Protein AF-A0A956L6S9-F1 (afdb_monomer_lite)

Sequence (186 aa):
GLWVLAALPVATPPPSAPPAAIVLDDPTLAPMALRPDEAVLFAQRHAQAAGKWSFDGPAGRGQLVMVQGSAWRSQHRPDICHSANGRTVEREDPVLLAPGIPIRQLQLSQGESEAVAYYWFQSAERTTNEYGTRIWAALDGDPEPWVMVSVIVDEPRTLDDPPLRALLLRAHAHAHRLLTLAPSPP

Radius of gyration: 18.31 Å; chains: 1; bounding box: 74×35×50 Å

Secondary structure (DSSP, 8-state):
----------PPPPPPPPPEEP----TT-EEEPPPHHHHHHHHHTT-SEEEEEEEEETTEEEEEEEEEESSGGG---HHHHHHHTT-EEEEEEEEEEETTEEEEEEEEEETTEEEEEEEEEE-SS-EES-HHHHHHHHHTT----EEEEEEEESS---TT-HHHHHHHHHHHHHHHHHHHHSPPP-

Structure (mmCIF, N/CA/C/O backbone):
data_AF-A0A956L6S9-F1
#
_entry.id   AF-A0A956L6S9-F1
#
loop_
_atom_site.group_PDB
_atom_site.id
_atom_site.type_symbol
_atom_site.label_atom_id
_atom_site.label_alt_id
_atom_site.label_comp_id
_atom_site.label_asym_id
_atom_site.label_entity_id
_atom_site.label_seq_id
_atom_site.pdbx_PDB_ins_code
_atom_site.Cartn_x
_atom_site.Cartn_y
_atom_site.Cartn_z
_atom_site.occupancy
_atom_site.B_iso_or_equiv
_atom_site.auth_seq_id
_atom_site.auth_comp_id
_atom_site.auth_asym_id
_atom_site.auth_atom_id
_atom_site.pdbx_PDB_model_num
ATOM 1 N N . GLY A 1 1 ? 57.949 6.786 -7.742 1.00 43.72 1 GLY A N 1
ATOM 2 C CA . GLY A 1 1 ? 56.995 7.592 -8.524 1.00 43.72 1 GLY A CA 1
ATOM 3 C C . GLY A 1 1 ? 55.670 7.585 -7.801 1.00 43.72 1 GLY A C 1
ATOM 4 O O . GLY A 1 1 ? 55.164 6.504 -7.539 1.00 43.72 1 GLY A O 1
ATOM 5 N N . LEU A 1 2 ? 55.181 8.757 -7.395 1.00 44.50 2 LEU A N 1
ATOM 6 C CA . LEU A 1 2 ? 53.906 8.927 -6.697 1.00 44.50 2 LEU A CA 1
ATOM 7 C C . LEU A 1 2 ? 52.780 8.942 -7.745 1.00 44.50 2 LEU A C 1
ATOM 9 O O . LEU A 1 2 ? 52.775 9.816 -8.609 1.00 44.50 2 LEU A O 1
ATOM 13 N N . TRP A 1 3 ? 51.852 7.988 -7.689 1.00 41.38 3 TRP A N 1
ATOM 14 C CA . TRP A 1 3 ? 50.635 8.023 -8.502 1.00 41.38 3 TRP A CA 1
ATOM 15 C C . TRP A 1 3 ? 49.580 8.850 -7.769 1.00 41.38 3 TRP A C 1
ATOM 17 O O . TRP A 1 3 ? 49.057 8.427 -6.741 1.00 41.38 3 TRP A O 1
ATOM 27 N N . VAL A 1 4 ? 49.280 10.041 -8.285 1.00 46.38 4 VAL A N 1
ATOM 28 C CA . VAL A 1 4 ? 48.118 10.825 -7.856 1.00 46.38 4 VAL A CA 1
ATOM 29 C C . VAL A 1 4 ? 46.905 10.264 -8.592 1.00 46.38 4 VAL A C 1
ATOM 31 O O . VAL A 1 4 ? 46.760 10.454 -9.798 1.00 46.38 4 VAL A O 1
ATOM 34 N N . LEU A 1 5 ? 46.044 9.542 -7.873 1.00 53.59 5 LEU A N 1
ATOM 35 C CA . LEU A 1 5 ? 44.707 9.198 -8.349 1.00 53.59 5 LEU A CA 1
ATOM 36 C C . LEU A 1 5 ? 43.883 10.489 -8.388 1.00 53.59 5 LEU A C 1
ATOM 38 O O . LEU A 1 5 ? 43.444 10.990 -7.354 1.00 53.59 5 LEU A O 1
ATOM 42 N N . ALA A 1 6 ? 43.707 11.050 -9.582 1.00 55.84 6 ALA A N 1
ATOM 43 C CA . ALA A 1 6 ? 42.750 12.121 -9.801 1.00 55.84 6 ALA A CA 1
ATOM 44 C C . ALA A 1 6 ? 41.338 11.553 -9.594 1.00 55.84 6 ALA A C 1
ATOM 46 O O . ALA A 1 6 ? 40.885 10.701 -10.360 1.00 55.84 6 ALA A O 1
ATOM 47 N N . ALA A 1 7 ? 40.652 12.000 -8.543 1.00 53.75 7 ALA A N 1
ATOM 48 C CA . ALA A 1 7 ? 39.234 11.728 -8.373 1.00 53.75 7 ALA A CA 1
ATOM 49 C C . ALA A 1 7 ? 38.478 12.443 -9.500 1.00 53.75 7 ALA A C 1
ATOM 51 O O . ALA A 1 7 ? 38.450 13.674 -9.554 1.00 53.75 7 ALA A O 1
ATOM 52 N N . LEU A 1 8 ? 37.906 11.676 -10.428 1.00 55.12 8 LEU A N 1
ATOM 53 C CA . LEU A 1 8 ? 36.995 12.230 -11.422 1.00 55.12 8 LEU A CA 1
ATOM 54 C C . LEU A 1 8 ? 35.764 12.784 -10.687 1.00 55.12 8 LEU A C 1
ATOM 56 O O . LEU A 1 8 ? 35.241 12.101 -9.801 1.00 55.12 8 LEU A O 1
ATOM 60 N N . PRO A 1 9 ? 35.289 13.996 -11.022 1.00 48.19 9 PRO A N 1
ATOM 61 C CA . PRO A 1 9 ? 34.051 14.507 -10.460 1.00 48.19 9 PRO A CA 1
ATOM 62 C C . PRO A 1 9 ? 32.921 13.550 -10.843 1.00 48.19 9 PRO A C 1
ATOM 64 O O . PRO A 1 9 ? 32.616 13.369 -12.022 1.00 48.19 9 PRO A O 1
ATOM 67 N N . VAL A 1 10 ? 32.315 12.910 -9.842 1.00 53.69 10 VAL A N 1
ATOM 68 C CA . VAL A 1 10 ? 31.074 12.161 -10.031 1.00 53.69 10 VAL A CA 1
ATOM 69 C C . VAL A 1 10 ? 30.025 13.196 -10.405 1.00 53.69 10 VAL A C 1
ATOM 71 O O . VAL A 1 10 ? 29.625 14.003 -9.566 1.00 53.69 10 VAL A O 1
ATOM 74 N N . ALA A 1 11 ? 29.634 13.222 -11.679 1.00 49.47 11 ALA A N 1
ATOM 75 C CA . ALA A 1 11 ? 28.527 14.047 -12.127 1.00 49.47 11 ALA A CA 1
ATOM 76 C C . ALA A 1 11 ? 27.310 13.694 -11.267 1.00 49.47 11 ALA A C 1
ATOM 78 O O . ALA A 1 11 ? 26.878 12.539 -11.234 1.00 49.47 11 ALA A O 1
ATOM 79 N N . THR A 1 12 ? 26.786 14.672 -10.531 1.00 47.41 12 THR A N 1
ATOM 80 C CA . THR A 1 12 ? 25.499 14.519 -9.866 1.00 47.41 12 THR A CA 1
ATOM 81 C C . THR A 1 12 ? 24.470 14.237 -10.957 1.00 47.41 12 THR A C 1
ATOM 83 O O . THR A 1 12 ? 24.347 15.045 -11.883 1.00 47.41 12 THR A O 1
ATOM 86 N N . PRO A 1 13 ? 23.762 13.092 -10.913 1.00 52.69 13 PRO A N 1
ATOM 87 C CA . PRO A 1 13 ? 22.705 12.845 -11.876 1.00 52.69 13 PRO A CA 1
ATOM 88 C C . PRO A 1 13 ? 21.699 14.001 -11.792 1.00 52.69 13 PRO A C 1
ATOM 90 O O . PRO A 1 13 ? 21.468 14.528 -10.695 1.00 52.69 13 PRO A O 1
ATOM 93 N N . PRO A 1 14 ? 21.132 14.439 -12.929 1.00 53.41 14 PRO A N 1
ATOM 94 C CA . PRO A 1 14 ? 20.120 15.482 -12.916 1.00 53.41 14 PRO A CA 1
ATOM 95 C C . PRO A 1 14 ? 18.979 15.070 -11.975 1.00 53.41 14 PRO A C 1
ATOM 97 O O . PRO A 1 14 ? 18.694 13.873 -11.854 1.00 53.41 14 PRO A O 1
ATOM 100 N N . PRO A 1 15 ? 18.330 16.028 -11.289 1.00 56.66 15 PRO A N 1
ATOM 101 C CA . PRO A 1 15 ? 17.170 15.715 -10.468 1.00 56.66 15 PRO A CA 1
ATOM 102 C C . PRO A 1 15 ? 16.139 14.994 -11.340 1.00 56.66 15 PRO A C 1
ATOM 104 O O . PRO A 1 15 ? 15.719 15.518 -12.373 1.00 56.66 15 PRO A O 1
ATOM 107 N N . SER A 1 16 ? 15.777 13.770 -10.952 1.00 65.19 16 SER A N 1
ATOM 108 C CA . SER A 1 16 ? 14.720 13.013 -11.618 1.00 65.19 16 SER A CA 1
ATOM 109 C C . SER A 1 16 ? 13.446 13.855 -11.667 1.00 65.19 16 SER A C 1
ATOM 111 O O . SER A 1 16 ? 13.113 14.538 -10.695 1.00 65.19 16 SER A O 1
ATOM 113 N N . ALA A 1 17 ? 12.729 13.797 -12.788 1.00 73.69 17 ALA A N 1
ATOM 114 C CA . ALA A 1 17 ? 11.411 14.409 -12.896 1.00 73.69 17 ALA A CA 1
ATOM 115 C C . ALA A 1 17 ? 10.478 13.886 -11.782 1.00 73.69 17 ALA A C 1
ATOM 117 O O . ALA A 1 17 ? 10.635 12.739 -11.345 1.00 73.69 17 ALA A O 1
ATOM 118 N N . PRO A 1 18 ? 9.520 14.702 -11.307 1.00 78.00 18 PRO A N 1
ATOM 119 C CA . PRO A 1 18 ? 8.520 14.226 -10.362 1.00 78.00 18 PRO A CA 1
ATOM 120 C C . PRO A 1 18 ? 7.713 13.071 -10.978 1.00 78.00 18 PRO A C 1
ATOM 122 O O . PRO A 1 18 ? 7.493 13.065 -12.194 1.00 78.00 18 PRO A O 1
ATOM 125 N N . PRO A 1 19 ? 7.262 12.101 -10.164 1.00 85.06 19 PRO A N 1
ATOM 126 C CA . PRO A 1 19 ? 6.445 11.000 -10.657 1.00 85.06 19 PRO A CA 1
ATOM 127 C C . PRO A 1 19 ? 5.125 11.521 -11.237 1.00 85.06 19 PRO A C 1
ATOM 129 O O . PRO A 1 19 ? 4.552 12.492 -10.736 1.00 85.06 19 PRO A O 1
ATOM 132 N N . ALA A 1 20 ? 4.614 10.846 -12.267 1.00 89.75 20 ALA A N 1
ATOM 133 C CA . ALA A 1 20 ? 3.272 11.102 -12.773 1.00 89.75 20 ALA A CA 1
ATOM 134 C C . ALA A 1 20 ? 2.217 10.836 -11.682 1.00 89.75 20 ALA A C 1
ATOM 136 O O . ALA A 1 20 ? 2.390 9.967 -10.826 1.00 89.75 20 ALA A O 1
ATOM 137 N N . ALA A 1 21 ? 1.104 11.567 -11.712 1.00 90.44 21 ALA A N 1
ATOM 138 C CA . ALA A 1 21 ? 0.008 11.328 -10.781 1.00 90.44 21 ALA A CA 1
ATOM 139 C C . ALA A 1 21 ? -0.762 10.061 -11.177 1.00 90.44 21 ALA A C 1
ATOM 141 O O . ALA A 1 21 ? -1.233 9.942 -12.308 1.00 90.44 21 ALA A O 1
ATOM 142 N N . ILE A 1 22 ? -0.929 9.134 -10.235 1.00 92.75 22 ILE A N 1
ATOM 143 C CA . ILE A 1 22 ? -1.888 8.037 -10.384 1.00 92.75 22 ILE A CA 1
ATOM 144 C C . ILE A 1 22 ? -3.287 8.608 -10.140 1.00 92.75 22 ILE A C 1
ATOM 146 O O . ILE A 1 22 ? -3.524 9.262 -9.124 1.00 92.75 22 ILE A O 1
ATOM 150 N N . VAL A 1 23 ? -4.215 8.353 -11.063 1.00 90.00 23 VAL A N 1
ATOM 151 C CA . VAL A 1 23 ? -5.621 8.756 -10.939 1.00 90.00 23 VAL A CA 1
ATOM 152 C C . VAL A 1 23 ? -6.451 7.528 -10.606 1.00 90.00 23 VAL A C 1
ATOM 154 O O . VAL A 1 23 ? -6.503 6.581 -11.387 1.00 90.00 23 VAL A O 1
ATOM 157 N N . LEU A 1 24 ? -7.118 7.566 -9.458 1.00 90.44 24 LEU A N 1
ATOM 158 C CA . LEU A 1 24 ? -7.985 6.498 -8.984 1.00 90.44 24 LEU A CA 1
ATOM 159 C C . LEU A 1 24 ? -9.412 7.036 -8.887 1.00 90.44 24 LEU A C 1
ATOM 161 O O . LEU A 1 24 ? -9.686 7.944 -8.107 1.00 90.44 24 LEU A O 1
ATOM 165 N N . ASP A 1 25 ? -10.293 6.482 -9.718 1.00 88.31 25 ASP A N 1
ATOM 166 C CA . ASP A 1 25 ? -11.718 6.813 -9.754 1.00 88.31 25 ASP A CA 1
ATOM 167 C C . ASP A 1 25 ? -12.476 5.915 -8.766 1.00 88.31 25 ASP A C 1
ATOM 169 O O . ASP A 1 25 ? -12.980 4.846 -9.114 1.00 88.31 25 ASP A O 1
ATOM 173 N N . ASP A 1 26 ? -12.447 6.300 -7.491 1.00 91.88 26 ASP A N 1
ATOM 174 C CA . ASP A 1 26 ? -13.222 5.673 -6.421 1.00 91.88 26 ASP A CA 1
ATOM 175 C C . ASP A 1 26 ? -13.814 6.788 -5.549 1.00 91.88 26 ASP A C 1
ATOM 177 O O . ASP A 1 26 ? -13.064 7.505 -4.883 1.00 91.88 26 ASP A O 1
ATOM 181 N N . PRO A 1 27 ? -15.149 6.944 -5.510 1.00 93.00 27 PRO A N 1
ATOM 182 C CA . PRO A 1 27 ? -15.797 8.011 -4.750 1.00 93.00 27 PRO A CA 1
ATOM 183 C C . PRO A 1 27 ? -15.633 7.859 -3.231 1.00 93.00 27 PRO A C 1
ATOM 185 O O . PRO A 1 27 ? -15.970 8.775 -2.486 1.00 93.00 27 PRO A O 1
ATOM 188 N N . THR A 1 28 ? -15.139 6.713 -2.754 1.00 95.31 28 THR A N 1
ATOM 189 C CA . THR A 1 28 ? -14.826 6.489 -1.335 1.00 95.31 28 THR A CA 1
ATOM 190 C C . THR A 1 28 ? -13.435 6.987 -0.937 1.00 95.31 28 THR A C 1
ATOM 192 O O . THR A 1 28 ? -13.090 6.943 0.243 1.00 95.31 28 THR A O 1
ATOM 195 N N . LEU A 1 29 ? -12.644 7.471 -1.902 1.00 97.12 29 LEU A N 1
ATOM 196 C CA . LEU A 1 29 ? -11.279 7.944 -1.709 1.00 97.12 29 LEU A CA 1
ATOM 197 C C . LEU A 1 29 ? -11.161 9.422 -2.097 1.00 97.12 29 LEU A C 1
ATOM 199 O O . LEU A 1 29 ? -11.491 9.826 -3.210 1.00 97.12 29 LEU A O 1
ATOM 203 N N . ALA A 1 30 ? -10.638 10.236 -1.185 1.00 97.25 30 ALA A N 1
ATOM 204 C CA . ALA A 1 30 ? -10.331 11.636 -1.440 1.00 97.25 30 ALA A CA 1
ATOM 205 C C . ALA A 1 30 ? -8.849 11.775 -1.832 1.00 97.25 30 ALA A C 1
ATOM 207 O O . ALA A 1 30 ? -7.978 11.376 -1.055 1.00 97.25 30 ALA A O 1
ATOM 208 N N . PRO A 1 31 ? -8.516 12.325 -3.015 1.00 96.62 31 PRO A N 1
ATOM 209 C CA . PRO A 1 31 ? -7.126 12.493 -3.424 1.00 96.62 31 PRO A CA 1
ATOM 210 C C . PRO A 1 31 ? -6.390 13.459 -2.493 1.00 96.62 31 PRO A C 1
ATOM 212 O O . PRO A 1 31 ? -6.906 14.509 -2.111 1.00 96.62 31 PRO A O 1
ATOM 215 N N . MET A 1 32 ? -5.150 13.112 -2.163 1.00 93.62 32 MET A N 1
ATOM 216 C CA . MET A 1 32 ? -4.241 13.926 -1.369 1.00 93.62 32 MET A CA 1
ATOM 217 C C . MET A 1 32 ? -3.035 14.316 -2.217 1.00 93.62 32 MET A C 1
ATOM 219 O O . MET A 1 32 ? -2.445 13.486 -2.910 1.00 93.62 32 MET A O 1
ATOM 223 N N . ALA A 1 33 ? -2.620 15.577 -2.118 1.00 91.12 33 ALA A N 1
ATOM 224 C CA . ALA A 1 33 ? -1.343 15.984 -2.681 1.00 91.12 33 ALA A CA 1
ATOM 225 C C . ALA A 1 33 ? -0.199 15.269 -1.946 1.00 91.12 33 ALA A C 1
ATOM 227 O O . ALA A 1 33 ? -0.206 15.165 -0.715 1.00 91.12 33 ALA A O 1
ATOM 228 N N . LEU A 1 34 ? 0.800 14.816 -2.703 1.00 87.25 34 LEU A N 1
ATOM 229 C CA . LEU A 1 34 ? 2.077 14.427 -2.117 1.00 87.25 34 LEU A CA 1
ATOM 230 C C . LEU A 1 34 ? 2.712 15.654 -1.474 1.00 87.25 34 LEU A C 1
ATOM 232 O O . LEU A 1 34 ? 2.728 16.741 -2.061 1.00 87.25 34 LEU A O 1
ATOM 236 N N . ARG A 1 35 ? 3.259 15.482 -0.274 1.00 87.25 35 ARG A N 1
ATOM 237 C CA . ARG A 1 35 ? 4.060 16.535 0.341 1.00 87.25 35 ARG A CA 1
ATOM 238 C C . ARG A 1 35 ? 5.338 16.763 -0.487 1.00 87.25 35 ARG A C 1
ATOM 240 O O . ARG A 1 35 ? 5.810 15.837 -1.153 1.00 87.25 35 ARG A O 1
ATOM 247 N N . PRO A 1 36 ? 5.944 17.963 -0.441 1.00 84.19 36 PRO A N 1
ATOM 248 C CA . PRO A 1 36 ? 7.158 18.245 -1.208 1.00 84.19 36 PRO A CA 1
ATOM 249 C C . PRO A 1 36 ? 8.314 17.270 -0.928 1.00 84.19 36 PRO A C 1
ATOM 251 O O . PRO A 1 36 ? 9.017 16.867 -1.850 1.00 84.19 36 PRO A O 1
ATOM 254 N N . ASP A 1 37 ? 8.486 16.852 0.327 1.00 82.00 37 ASP A N 1
ATOM 255 C CA . ASP A 1 37 ? 9.488 15.865 0.744 1.00 82.00 37 ASP A CA 1
ATOM 256 C C . ASP A 1 37 ? 9.201 14.464 0.179 1.00 82.00 37 ASP A C 1
ATOM 258 O O . ASP A 1 37 ? 10.116 13.797 -0.303 1.00 82.00 37 ASP A O 1
ATOM 262 N N . GLU A 1 38 ? 7.932 14.043 0.169 1.00 84.88 38 GLU A N 1
ATOM 263 C CA . GLU A 1 38 ? 7.496 12.772 -0.428 1.00 84.88 38 GLU A CA 1
ATOM 264 C C . GLU A 1 38 ? 7.766 12.754 -1.942 1.00 84.88 38 GLU A C 1
ATOM 266 O O . GLU A 1 38 ? 8.322 11.789 -2.465 1.00 84.88 38 GLU A O 1
ATOM 271 N N . ALA A 1 39 ? 7.438 13.842 -2.646 1.00 84.44 39 ALA A N 1
ATOM 272 C CA . ALA A 1 39 ? 7.659 13.959 -4.086 1.00 84.44 39 ALA A CA 1
ATOM 273 C C . ALA A 1 39 ? 9.152 13.900 -4.454 1.00 84.44 39 ALA A C 1
ATOM 275 O O . ALA A 1 39 ? 9.531 13.194 -5.393 1.00 84.44 39 ALA A O 1
ATOM 276 N N . VAL A 1 40 ? 10.010 14.592 -3.692 1.00 84.44 40 VAL A N 1
ATOM 277 C CA . VAL A 1 40 ? 11.471 14.534 -3.866 1.00 84.44 40 VAL A CA 1
ATOM 278 C C . VAL A 1 40 ? 11.989 13.122 -3.615 1.00 84.44 40 VAL A C 1
ATOM 280 O O . VAL A 1 40 ? 12.776 12.611 -4.415 1.00 84.44 40 VAL A O 1
ATOM 283 N N . LEU A 1 41 ? 11.535 12.470 -2.542 1.00 82.38 41 LEU A N 1
ATOM 284 C CA . LEU A 1 41 ? 11.931 11.101 -2.226 1.00 82.38 41 LEU A CA 1
ATOM 285 C C . LEU A 1 41 ? 11.547 10.141 -3.360 1.00 82.38 41 LEU A C 1
ATOM 287 O O . LEU A 1 41 ? 12.390 9.372 -3.815 1.00 82.38 41 LEU A O 1
ATOM 291 N N . PHE A 1 42 ? 10.312 10.201 -3.860 1.00 85.62 42 PHE A N 1
ATOM 292 C CA . PHE A 1 42 ? 9.859 9.343 -4.957 1.00 85.62 42 PHE A CA 1
ATOM 293 C C . PHE A 1 42 ? 10.640 9.584 -6.255 1.00 85.62 42 PHE A C 1
ATOM 295 O O . PHE A 1 42 ? 11.049 8.620 -6.905 1.00 85.62 42 PHE A O 1
ATOM 302 N N . ALA A 1 43 ? 10.944 10.840 -6.587 1.00 82.94 43 ALA A N 1
ATOM 303 C CA . ALA A 1 43 ? 11.769 11.180 -7.744 1.00 82.94 43 ALA A CA 1
ATOM 304 C C . ALA A 1 43 ? 13.203 10.626 -7.617 1.00 82.94 43 ALA A C 1
ATOM 306 O O . ALA A 1 43 ? 13.701 9.951 -8.522 1.00 82.94 43 ALA A O 1
ATOM 307 N N . GLN A 1 44 ? 13.859 10.815 -6.464 1.00 82.38 44 GLN A N 1
ATOM 308 C CA . GLN A 1 44 ? 15.197 10.262 -6.179 1.00 82.38 44 GLN A CA 1
ATOM 309 C C . GLN A 1 44 ? 15.242 8.730 -6.225 1.00 82.38 44 GLN A C 1
ATOM 311 O O . GLN A 1 44 ? 16.301 8.124 -6.391 1.00 82.38 44 GLN A O 1
ATOM 316 N N . ARG A 1 45 ? 14.087 8.094 -6.044 1.00 81.25 45 ARG A N 1
ATOM 317 C CA . ARG A 1 45 ? 13.908 6.646 -6.080 1.00 81.25 45 ARG A CA 1
ATOM 318 C C . ARG A 1 45 ? 13.458 6.149 -7.460 1.00 81.25 45 ARG A C 1
ATOM 320 O O . ARG A 1 45 ? 13.315 4.947 -7.641 1.00 81.25 45 ARG A O 1
ATOM 327 N N . HIS A 1 46 ? 13.327 7.028 -8.454 1.00 83.88 46 HIS A N 1
ATOM 328 C CA . HIS A 1 46 ? 12.892 6.705 -9.819 1.00 83.88 46 HIS A CA 1
ATOM 329 C C . HIS A 1 46 ? 11.464 6.146 -9.905 1.00 83.88 46 HIS A C 1
ATOM 331 O O . HIS A 1 46 ? 11.168 5.340 -10.787 1.00 83.88 46 HIS A O 1
ATOM 337 N N . ALA A 1 47 ? 10.574 6.555 -8.994 1.00 88.00 47 ALA A N 1
ATOM 338 C CA . ALA A 1 47 ? 9.153 6.270 -9.153 1.00 88.00 47 ALA A CA 1
ATOM 339 C C . ALA A 1 47 ? 8.651 6.889 -10.467 1.00 88.00 47 ALA A C 1
ATOM 341 O O . ALA A 1 47 ? 8.893 8.063 -10.746 1.00 88.00 47 ALA A O 1
ATOM 342 N N . GLN A 1 48 ? 7.957 6.091 -11.271 1.00 90.50 48 GLN A N 1
ATOM 343 C CA . GLN A 1 48 ? 7.368 6.524 -12.538 1.00 90.50 48 GLN A CA 1
ATOM 344 C C . GLN A 1 48 ? 6.035 7.230 -12.301 1.00 90.50 48 GLN A C 1
ATOM 346 O O . GLN A 1 48 ? 5.755 8.255 -12.920 1.00 90.50 48 GLN A O 1
ATOM 351 N N . ALA A 1 49 ? 5.232 6.698 -11.378 1.00 91.75 49 ALA A N 1
ATOM 352 C CA . ALA A 1 49 ? 3.968 7.287 -10.977 1.00 91.75 49 ALA A CA 1
ATOM 353 C C . ALA A 1 49 ? 3.717 7.068 -9.482 1.00 91.75 49 ALA A C 1
ATOM 355 O O . ALA A 1 49 ? 4.171 6.080 -8.905 1.00 91.75 49 ALA A O 1
ATOM 356 N N . ALA A 1 50 ? 2.998 7.987 -8.848 1.00 94.06 50 ALA A N 1
ATOM 357 C CA . ALA A 1 50 ? 2.592 7.864 -7.458 1.00 94.06 50 ALA A CA 1
ATOM 358 C C . ALA A 1 50 ? 1.237 8.535 -7.223 1.00 94.06 50 ALA A C 1
ATOM 360 O O . ALA A 1 50 ? 0.861 9.489 -7.905 1.00 94.06 50 ALA A O 1
ATOM 361 N N . GLY A 1 51 ? 0.504 8.040 -6.235 1.00 94.56 51 GLY A N 1
ATOM 362 C CA . GLY A 1 51 ? -0.746 8.638 -5.790 1.00 94.56 51 GLY A CA 1
ATOM 363 C C . GLY A 1 51 ? -0.987 8.358 -4.317 1.00 94.56 51 GLY A C 1
ATOM 364 O O . GLY A 1 51 ? -0.518 7.352 -3.775 1.00 94.56 51 GLY A O 1
ATOM 365 N N . LYS A 1 52 ? -1.693 9.282 -3.672 1.00 95.62 52 LYS A N 1
ATOM 366 C CA . LYS A 1 52 ? -2.053 9.215 -2.260 1.00 95.62 52 LYS A CA 1
ATOM 367 C C . LYS A 1 52 ? -3.499 9.655 -2.102 1.00 95.62 52 LYS A C 1
ATOM 369 O O . LYS A 1 52 ? -3.913 10.643 -2.704 1.00 95.62 52 LYS A O 1
ATOM 374 N N . TRP A 1 53 ? -4.252 8.930 -1.291 1.00 97.62 53 TRP A N 1
ATOM 375 C CA . TRP A 1 53 ? -5.654 9.210 -1.009 1.00 97.62 53 TRP A CA 1
ATOM 376 C C . TRP A 1 53 ? -5.930 9.013 0.472 1.00 97.62 53 TRP A C 1
ATOM 378 O O . TRP A 1 53 ? -5.329 8.138 1.094 1.00 97.62 53 TRP A O 1
ATOM 388 N N . SER A 1 54 ? -6.855 9.787 1.023 1.00 97.81 54 SER A N 1
ATOM 389 C CA . SER A 1 54 ? -7.477 9.496 2.310 1.00 97.81 54 SER A CA 1
ATOM 390 C C . SER A 1 54 ? -8.827 8.821 2.104 1.00 97.81 54 SER A C 1
ATOM 392 O O . SER A 1 54 ? -9.488 9.004 1.083 1.00 97.81 54 SER A O 1
ATOM 394 N N . PHE A 1 55 ? -9.252 8.054 3.097 1.00 98.00 55 PHE A N 1
ATOM 395 C CA . PHE A 1 55 ? -10.624 7.580 3.217 1.00 98.00 55 PHE A CA 1
ATOM 396 C C . PHE A 1 55 ? -11.117 7.822 4.640 1.00 98.00 55 PHE A C 1
ATOM 398 O O . PHE A 1 55 ? -10.341 7.798 5.595 1.00 98.00 55 PHE A O 1
ATOM 405 N N . ASP A 1 56 ? -12.415 8.065 4.758 1.00 97.94 56 ASP A N 1
ATOM 406 C CA . ASP A 1 56 ? -13.138 8.144 6.022 1.00 97.94 56 ASP A CA 1
ATOM 407 C C . ASP A 1 56 ? -14.545 7.593 5.770 1.00 97.94 56 ASP A C 1
ATOM 409 O O . ASP A 1 56 ? -15.346 8.204 5.057 1.00 97.94 56 ASP A O 1
ATOM 413 N N . GLY A 1 57 ? -14.811 6.373 6.235 1.00 96.62 57 GLY A N 1
ATOM 414 C CA . GLY A 1 57 ? -16.050 5.676 5.913 1.00 96.62 57 GLY A CA 1
ATOM 415 C C . GLY A 1 57 ? -16.146 4.266 6.499 1.00 96.62 57 GLY A C 1
ATOM 416 O O . GLY A 1 57 ? -15.515 3.965 7.510 1.00 96.62 57 GLY A O 1
ATOM 417 N N . PRO A 1 58 ? -16.931 3.363 5.876 1.00 97.25 58 PRO A N 1
ATOM 418 C CA . PRO A 1 58 ? -17.169 2.020 6.413 1.00 97.25 58 PRO A CA 1
ATOM 419 C C . PRO A 1 58 ? -15.904 1.170 6.606 1.00 97.25 58 PRO A C 1
ATOM 421 O O . PRO A 1 58 ? -15.857 0.360 7.526 1.00 97.25 58 PRO A O 1
ATOM 424 N N . ALA A 1 59 ? -14.881 1.374 5.768 1.00 96.88 59 ALA A N 1
ATOM 425 C CA . ALA A 1 59 ? -13.576 0.713 5.879 1.00 96.88 59 ALA A CA 1
ATOM 426 C C . ALA A 1 59 ? -12.682 1.291 6.998 1.00 96.88 59 ALA A C 1
ATOM 428 O O . ALA A 1 59 ? -11.571 0.805 7.200 1.00 96.88 59 ALA A O 1
ATOM 429 N N . GLY A 1 60 ? -13.157 2.322 7.703 1.00 96.88 60 GLY A N 1
ATOM 430 C CA . GLY A 1 60 ? -12.422 3.080 8.707 1.00 96.88 60 GLY A CA 1
ATOM 431 C C . GLY A 1 60 ? -11.950 4.438 8.211 1.00 96.88 60 GLY A C 1
ATOM 432 O O . GLY A 1 60 ? -12.403 4.925 7.170 1.00 96.88 60 GLY A O 1
ATOM 433 N N . ARG A 1 61 ? -11.036 5.044 8.968 1.00 97.81 61 ARG A N 1
ATOM 434 C CA . ARG A 1 61 ? -10.299 6.239 8.552 1.00 97.81 61 ARG A CA 1
ATOM 435 C C . ARG A 1 61 ? -8.861 5.864 8.236 1.00 97.81 61 ARG A C 1
ATOM 437 O O . ARG A 1 61 ? -8.259 5.065 8.947 1.00 97.81 61 ARG A O 1
ATOM 444 N N . GLY A 1 62 ? -8.293 6.436 7.182 1.00 96.81 62 GLY A N 1
ATOM 445 C CA . GLY A 1 62 ? -6.907 6.144 6.858 1.00 96.81 62 GLY A CA 1
ATOM 446 C C . GLY A 1 62 ? -6.425 6.694 5.530 1.00 96.81 62 GLY A C 1
ATOM 447 O O . GLY A 1 62 ? -6.984 7.649 4.983 1.00 96.81 62 GLY A O 1
ATOM 448 N N . GLN A 1 63 ? -5.342 6.099 5.028 1.00 96.69 63 GLN A N 1
ATOM 449 C CA . GLN A 1 63 ? -4.682 6.515 3.793 1.00 96.69 63 GLN A CA 1
ATOM 450 C C . GLN A 1 63 ? -4.298 5.324 2.919 1.00 96.69 63 GLN A C 1
ATOM 452 O O . GLN A 1 63 ? -3.886 4.274 3.407 1.00 96.69 63 GLN A O 1
ATOM 457 N N . LEU A 1 64 ? -4.391 5.524 1.610 1.00 97.00 64 LEU A N 1
ATOM 458 C CA . LEU A 1 64 ? -3.915 4.634 0.562 1.00 97.00 64 LEU A CA 1
ATOM 459 C C . LEU A 1 64 ? -2.780 5.336 -0.181 1.00 97.00 64 LEU A C 1
ATOM 461 O O . LEU A 1 64 ? -2.920 6.487 -0.591 1.00 97.00 64 LEU A O 1
ATOM 465 N N . VAL A 1 65 ? -1.675 4.632 -0.393 1.00 94.81 65 VAL A N 1
ATOM 466 C CA . VAL A 1 65 ? -0.551 5.073 -1.216 1.00 94.81 65 VAL A CA 1
ATOM 467 C C . VAL A 1 65 ? -0.274 4.012 -2.270 1.00 94.81 65 VAL A C 1
ATOM 469 O O . VAL A 1 65 ? -0.187 2.822 -1.963 1.00 94.81 65 VAL A O 1
ATOM 472 N N . MET A 1 66 ? -0.099 4.454 -3.512 1.00 95.25 66 MET A N 1
ATOM 473 C CA . MET A 1 66 ? 0.377 3.620 -4.611 1.00 95.25 66 MET A CA 1
ATOM 474 C C . MET A 1 66 ? 1.631 4.236 -5.217 1.00 95.25 66 MET A C 1
ATOM 476 O O . MET A 1 66 ? 1.672 5.442 -5.458 1.00 95.25 66 MET A O 1
ATOM 480 N N . VAL A 1 67 ? 2.642 3.408 -5.477 1.00 92.12 67 VAL A N 1
ATOM 481 C CA . VAL A 1 67 ? 3.896 3.835 -6.113 1.00 92.12 67 VAL A CA 1
ATOM 482 C C . VAL A 1 67 ? 4.267 2.854 -7.215 1.00 92.12 67 VAL A C 1
ATOM 484 O O . VAL A 1 67 ? 4.562 1.688 -6.945 1.00 92.12 67 VAL A O 1
ATOM 487 N N . GLN A 1 68 ? 4.289 3.334 -8.453 1.00 92.56 68 GLN A N 1
ATOM 488 C CA . GLN A 1 68 ? 4.703 2.580 -9.627 1.00 92.56 68 GLN A CA 1
ATOM 489 C C . GLN A 1 68 ? 6.175 2.842 -9.960 1.00 92.56 68 GLN A C 1
ATOM 491 O O . GLN A 1 68 ? 6.628 3.988 -9.966 1.00 92.56 68 GLN A O 1
ATOM 496 N N . GLY A 1 69 ? 6.913 1.793 -10.311 1.00 88.81 69 GLY A N 1
ATOM 497 C CA . GLY A 1 69 ? 8.248 1.917 -10.889 1.00 88.81 69 GLY A CA 1
ATOM 498 C C . GLY A 1 69 ? 8.874 0.570 -11.233 1.00 88.81 69 GLY A C 1
ATOM 499 O O . GLY A 1 69 ? 8.538 -0.457 -10.639 1.00 88.81 69 GLY A O 1
ATOM 500 N N . SER A 1 70 ? 9.813 0.581 -12.177 1.00 82.00 70 SER A N 1
ATOM 501 C CA . SER A 1 70 ? 10.590 -0.596 -12.590 1.00 82.00 70 SER A CA 1
ATOM 502 C C . SER A 1 70 ? 11.910 -0.737 -11.822 1.00 82.00 70 SER A C 1
ATOM 504 O O . SER A 1 70 ? 12.331 -1.855 -11.523 1.00 82.00 70 SER A O 1
ATOM 506 N N . ALA A 1 71 ? 12.524 0.360 -11.366 1.00 77.62 71 ALA A N 1
ATOM 507 C CA . ALA A 1 71 ? 13.738 0.283 -10.556 1.00 77.62 71 ALA A CA 1
ATOM 508 C C . ALA A 1 71 ? 13.439 -0.271 -9.153 1.00 77.62 71 ALA A C 1
ATOM 510 O O . ALA A 1 71 ? 12.501 0.165 -8.489 1.00 77.62 71 ALA A O 1
ATOM 511 N N . TRP A 1 72 ? 14.276 -1.186 -8.649 1.00 70.94 72 TRP A N 1
ATOM 512 C CA . TRP A 1 72 ? 14.086 -1.742 -7.299 1.00 70.94 72 TRP A CA 1
ATOM 513 C C . TRP A 1 72 ? 14.057 -0.659 -6.221 1.00 70.94 72 TRP A C 1
ATOM 515 O O . TRP A 1 72 ? 13.349 -0.789 -5.232 1.00 70.94 72 TRP A O 1
ATOM 525 N N . ARG A 1 73 ? 14.805 0.434 -6.427 1.00 73.62 73 ARG A N 1
ATOM 526 C CA . ARG A 1 73 ? 14.872 1.557 -5.487 1.00 73.62 73 ARG A CA 1
ATOM 527 C C . ARG A 1 73 ? 13.566 2.337 -5.416 1.00 73.62 73 ARG A C 1
ATOM 529 O O . ARG A 1 73 ? 13.380 3.021 -4.418 1.00 73.62 73 ARG A O 1
ATOM 536 N N . SER A 1 74 ? 12.692 2.245 -6.422 1.00 66.25 74 SER A N 1
ATOM 537 C CA . SER A 1 74 ? 11.424 2.990 -6.493 1.00 66.25 74 SER A CA 1
ATOM 538 C C . SER A 1 74 ? 10.455 2.628 -5.390 1.00 66.25 74 SER A C 1
ATOM 540 O O . SER A 1 74 ? 9.549 3.398 -5.090 1.00 66.25 74 SER A O 1
ATOM 542 N N . GLN A 1 75 ? 10.648 1.463 -4.786 1.00 73.94 75 GLN A N 1
ATOM 543 C CA . GLN A 1 75 ? 9.776 0.911 -3.775 1.00 73.94 75 GLN A CA 1
ATOM 544 C C . GLN A 1 75 ? 10.651 0.438 -2.619 1.00 73.94 75 GLN A C 1
ATOM 546 O O . GLN A 1 75 ? 11.753 -0.057 -2.821 1.00 73.94 75 GLN A O 1
ATOM 551 N N . HIS A 1 76 ? 10.183 0.617 -1.395 1.00 70.25 76 HIS A N 1
ATOM 552 C CA . HIS A 1 76 ? 10.831 0.067 -0.213 1.00 70.25 76 HIS A CA 1
ATOM 553 C C . HIS A 1 76 ? 9.760 -0.554 0.673 1.00 70.25 76 HIS A C 1
ATOM 555 O O . HIS A 1 76 ? 8.570 -0.331 0.463 1.00 70.25 76 HIS A O 1
ATOM 561 N N . ARG A 1 77 ? 10.163 -1.338 1.672 1.00 75.44 77 ARG A N 1
ATOM 562 C CA . ARG A 1 77 ? 9.200 -1.877 2.632 1.00 75.44 77 ARG A CA 1
ATOM 563 C C . ARG A 1 77 ? 8.477 -0.720 3.354 1.00 75.44 77 ARG A C 1
ATOM 565 O O . ARG A 1 77 ? 9.143 0.229 3.781 1.00 75.44 77 ARG A O 1
ATOM 572 N N . PRO A 1 78 ? 7.136 -0.737 3.449 1.00 71.88 78 PRO A N 1
ATOM 573 C CA . PRO A 1 78 ? 6.393 0.361 4.073 1.00 71.88 78 PRO A CA 1
ATOM 574 C C . PRO A 1 78 ? 6.643 0.554 5.574 1.00 71.88 78 PRO A C 1
ATOM 576 O O . PRO A 1 78 ? 6.396 1.650 6.074 1.00 71.88 78 PRO A O 1
ATOM 579 N N . ASP A 1 79 ? 7.192 -0.443 6.276 1.00 73.81 79 ASP A N 1
ATOM 580 C CA . ASP A 1 79 ? 7.694 -0.324 7.658 1.00 73.81 79 ASP A CA 1
ATOM 581 C C . ASP A 1 79 ? 8.596 0.911 7.839 1.00 73.81 79 ASP A C 1
ATOM 583 O O . ASP A 1 79 ? 8.399 1.682 8.775 1.00 73.81 79 ASP A O 1
ATOM 587 N N . ILE A 1 80 ? 9.488 1.186 6.881 1.00 74.56 80 ILE A N 1
ATOM 588 C CA . ILE A 1 80 ? 10.373 2.360 6.888 1.00 74.56 80 ILE A CA 1
ATOM 589 C C . ILE A 1 80 ? 9.565 3.667 6.871 1.00 74.56 80 ILE A C 1
ATOM 591 O O . ILE A 1 80 ? 9.890 4.605 7.600 1.00 74.56 80 ILE A O 1
ATOM 595 N N . CYS A 1 81 ? 8.500 3.744 6.065 1.00 76.38 81 CYS A N 1
ATOM 596 C CA . CYS A 1 81 ? 7.624 4.920 6.035 1.00 76.38 81 CYS A CA 1
ATOM 597 C C . CYS A 1 81 ? 6.862 5.076 7.351 1.00 76.38 81 CYS A C 1
ATOM 599 O O . CYS A 1 81 ? 6.711 6.196 7.835 1.00 76.38 81 CYS A O 1
ATOM 601 N N . HIS A 1 82 ? 6.375 3.984 7.936 1.00 81.12 82 HIS A N 1
ATOM 602 C CA . HIS A 1 82 ? 5.655 4.042 9.206 1.00 81.12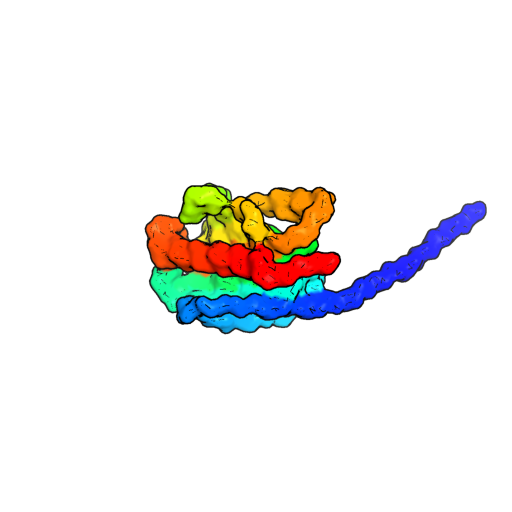 82 HIS A CA 1
ATOM 603 C C . HIS A 1 82 ? 6.572 4.511 10.340 1.00 81.12 82 HIS A C 1
ATOM 605 O O . HIS A 1 82 ? 6.209 5.447 11.054 1.00 81.12 82 HIS A O 1
ATOM 611 N N . SER A 1 83 ? 7.798 3.986 10.416 1.00 76.12 83 SER A N 1
ATOM 612 C CA . SER A 1 83 ? 8.813 4.448 11.368 1.00 76.12 83 SER A CA 1
ATOM 613 C C . SER A 1 83 ? 9.199 5.911 11.160 1.00 76.12 83 SER A C 1
ATOM 615 O O . SER A 1 83 ? 9.283 6.662 12.129 1.00 76.12 83 SER A O 1
ATOM 617 N N . ALA A 1 84 ? 9.354 6.363 9.911 1.00 73.94 84 ALA A N 1
ATOM 618 C CA . ALA A 1 84 ? 9.626 7.770 9.610 1.00 73.94 84 ALA A CA 1
ATOM 619 C C . ALA A 1 84 ? 8.478 8.713 10.025 1.00 73.94 84 ALA A C 1
ATOM 621 O O . ALA A 1 84 ? 8.721 9.879 10.321 1.00 73.94 84 ALA A O 1
ATOM 622 N N . ASN A 1 85 ? 7.239 8.212 10.084 1.00 77.19 85 ASN A N 1
ATOM 623 C CA . ASN A 1 85 ? 6.077 8.943 10.603 1.00 77.19 85 ASN A CA 1
ATOM 624 C C . ASN A 1 85 ? 5.853 8.725 12.116 1.00 77.19 85 ASN A C 1
ATOM 626 O O . ASN A 1 85 ? 4.795 9.073 12.639 1.00 77.19 85 ASN A O 1
ATOM 630 N N . GLY A 1 86 ? 6.837 8.161 12.826 1.00 85.06 86 GLY A N 1
ATOM 631 C CA . GLY A 1 86 ? 6.805 7.988 14.278 1.00 85.06 86 GLY A CA 1
ATOM 632 C C . GLY A 1 86 ? 5.941 6.826 14.769 1.00 85.06 86 GLY A C 1
ATOM 633 O O . GLY A 1 86 ? 5.570 6.823 15.941 1.00 85.06 86 GLY A O 1
ATOM 634 N N . ARG A 1 87 ? 5.604 5.864 13.900 1.00 90.75 87 ARG A N 1
ATOM 635 C CA . ARG A 1 87 ? 4.895 4.634 14.277 1.00 90.75 87 ARG A CA 1
ATOM 636 C C . ARG A 1 87 ? 5.876 3.482 14.495 1.00 90.75 87 ARG A C 1
ATOM 638 O O . ARG A 1 87 ? 6.809 3.301 13.710 1.00 90.75 87 ARG A O 1
ATOM 645 N N . THR A 1 88 ? 5.629 2.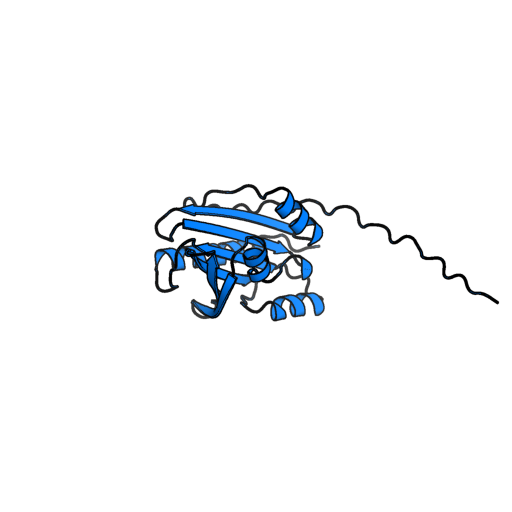666 15.508 1.00 93.25 88 THR A N 1
ATOM 646 C CA . THR A 1 88 ? 6.360 1.417 15.752 1.00 93.25 88 THR A CA 1
ATOM 647 C C . THR A 1 88 ? 5.626 0.260 15.086 1.00 93.25 88 THR A C 1
ATOM 649 O O . THR A 1 88 ? 4.399 0.204 15.132 1.00 93.25 88 THR A O 1
ATOM 652 N N . VAL A 1 89 ? 6.361 -0.656 14.448 1.00 93.75 89 VAL A N 1
ATOM 653 C CA . VAL A 1 89 ? 5.802 -1.921 13.950 1.00 93.75 89 VAL A CA 1
ATOM 654 C C . VAL A 1 89 ? 5.884 -2.944 15.076 1.00 93.75 89 VAL A C 1
ATOM 656 O O . VAL A 1 89 ? 6.973 -3.401 15.410 1.00 93.75 89 VAL A O 1
ATOM 659 N N . GLU A 1 90 ? 4.739 -3.291 15.653 1.00 95.12 90 GLU A N 1
ATOM 660 C CA . GLU A 1 90 ? 4.644 -4.265 16.747 1.00 95.12 90 GLU A CA 1
ATOM 661 C C . GLU A 1 90 ? 4.655 -5.699 16.220 1.00 95.12 90 GLU A C 1
ATOM 663 O O . GLU A 1 90 ? 5.247 -6.605 16.808 1.00 95.12 90 GLU A O 1
ATOM 668 N N . ARG A 1 91 ? 3.987 -5.914 15.082 1.00 94.25 91 ARG A N 1
ATOM 669 C CA . ARG A 1 91 ? 3.857 -7.232 14.465 1.00 94.25 91 ARG A CA 1
ATOM 670 C C . ARG A 1 91 ? 3.722 -7.131 12.960 1.00 94.25 91 ARG A C 1
ATOM 672 O O . ARG A 1 91 ? 3.141 -6.180 12.441 1.00 94.25 91 ARG A O 1
ATOM 679 N N . GLU A 1 92 ? 4.218 -8.149 12.272 1.00 94.75 92 GLU A N 1
ATOM 680 C CA . GLU A 1 92 ? 4.170 -8.263 10.824 1.00 94.75 92 GLU A CA 1
ATOM 681 C C . GLU A 1 92 ? 3.792 -9.693 10.425 1.00 94.75 92 GLU A C 1
ATOM 683 O O . GLU A 1 92 ? 4.545 -10.630 10.676 1.00 94.75 92 GLU A O 1
ATOM 688 N N . ASP A 1 93 ? 2.637 -9.854 9.777 1.00 95.31 93 ASP A N 1
ATOM 689 C CA . ASP A 1 93 ? 2.076 -11.161 9.430 1.00 95.31 93 ASP A CA 1
ATOM 690 C C . ASP A 1 93 ? 1.811 -11.264 7.917 1.00 95.31 93 ASP A C 1
ATOM 692 O O . ASP A 1 93 ? 1.193 -10.365 7.333 1.00 95.31 93 ASP A O 1
ATOM 696 N N . PRO A 1 94 ? 2.243 -12.343 7.236 1.00 95.94 94 PRO A N 1
ATOM 697 C CA . PRO A 1 94 ? 1.734 -12.661 5.908 1.00 95.94 94 PRO A CA 1
ATOM 698 C C . PRO A 1 94 ? 0.279 -13.137 6.009 1.00 95.94 94 PRO A C 1
ATOM 700 O O . PRO A 1 94 ? -0.040 -14.026 6.794 1.00 95.94 94 PRO A O 1
ATOM 703 N N . VAL A 1 95 ? -0.602 -12.579 5.182 1.00 97.12 95 VAL A N 1
ATOM 704 C CA . VAL A 1 95 ? -2.033 -12.920 5.156 1.00 97.12 95 VAL A CA 1
ATOM 705 C C . VAL A 1 95 ? -2.541 -12.999 3.714 1.00 97.12 95 VAL A C 1
ATOM 707 O O . VAL A 1 95 ? -1.920 -12.466 2.793 1.00 97.12 95 VAL A O 1
ATOM 710 N N . LEU A 1 96 ? -3.668 -13.678 3.495 1.00 97.88 96 LEU A N 1
ATOM 711 C CA . LEU A 1 96 ? -4.298 -13.787 2.176 1.00 97.88 96 LEU A CA 1
ATOM 712 C C . LEU A 1 96 ? -5.513 -12.862 2.091 1.00 97.88 96 LEU A C 1
ATOM 714 O O . LEU A 1 96 ? -6.492 -13.053 2.810 1.00 97.88 96 LEU A O 1
ATOM 718 N N . LEU A 1 97 ? -5.482 -11.900 1.167 1.00 97.75 97 LEU A N 1
ATOM 719 C CA . LEU A 1 97 ? -6.644 -11.052 0.875 1.00 97.75 97 LEU A CA 1
ATOM 720 C C . LEU A 1 97 ? -7.756 -11.847 0.167 1.00 97.75 97 LEU A C 1
ATOM 722 O O . LEU A 1 97 ? -8.953 -11.662 0.407 1.00 97.75 97 LEU A O 1
ATOM 726 N N . ALA A 1 98 ? -7.345 -12.754 -0.713 1.00 97.19 98 ALA A N 1
ATOM 727 C CA . ALA A 1 98 ? -8.158 -13.721 -1.440 1.00 97.19 98 ALA A CA 1
ATOM 728 C C . ALA A 1 98 ? -7.254 -14.896 -1.866 1.00 97.19 98 ALA A C 1
ATOM 730 O O . ALA A 1 98 ? -6.028 -14.789 -1.727 1.00 97.19 98 ALA A O 1
ATOM 731 N N . PRO A 1 99 ? -7.805 -16.011 -2.387 1.00 96.06 99 PRO A N 1
ATOM 732 C CA . PRO A 1 99 ? -6.982 -17.074 -2.959 1.00 96.06 99 PRO A CA 1
ATOM 733 C C . PRO A 1 99 ? -5.984 -16.508 -3.982 1.00 96.06 99 PRO A C 1
ATOM 735 O O . PRO A 1 99 ? -6.384 -15.846 -4.935 1.00 96.06 99 PRO A O 1
ATOM 738 N N . GLY A 1 100 ? -4.686 -16.732 -3.755 1.00 95.25 100 GLY A N 1
ATOM 739 C CA . GLY A 1 100 ? -3.615 -16.260 -4.642 1.00 95.25 100 GLY A CA 1
ATOM 740 C C . GLY A 1 100 ? -3.208 -14.787 -4.494 1.00 95.25 100 GLY A C 1
ATOM 741 O O . GLY A 1 100 ? -2.357 -14.336 -5.253 1.00 95.25 100 GLY A O 1
ATOM 742 N N . ILE A 1 101 ? -3.757 -14.042 -3.525 1.00 97.62 101 ILE A N 1
ATOM 743 C CA . ILE A 1 101 ? -3.393 -12.635 -3.276 1.00 97.62 101 ILE A CA 1
ATOM 744 C C . ILE A 1 101 ? -2.719 -12.509 -1.898 1.00 97.62 101 ILE A C 1
ATOM 746 O O . ILE A 1 101 ? -3.391 -12.175 -0.913 1.00 97.62 101 ILE A O 1
ATOM 750 N N . PRO A 1 102 ? -1.410 -12.815 -1.794 1.00 97.62 102 PRO A N 1
ATOM 751 C CA . PRO A 1 102 ? -0.658 -12.626 -0.561 1.00 97.62 102 PRO A CA 1
ATOM 752 C C . PRO A 1 102 ? -0.389 -11.142 -0.324 1.00 97.62 102 PRO A C 1
ATOM 754 O O . PRO A 1 102 ? 0.141 -10.443 -1.187 1.00 97.62 102 PRO A O 1
ATOM 757 N N . ILE A 1 103 ? -0.713 -10.674 0.875 1.00 97.56 103 ILE A N 1
ATOM 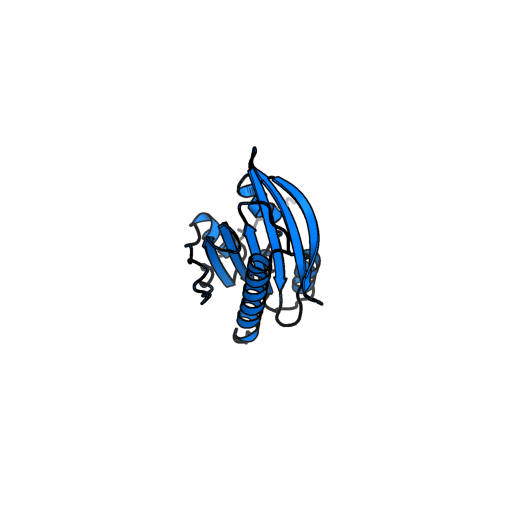758 C CA . ILE A 1 103 ? -0.395 -9.324 1.341 1.00 97.56 103 ILE A CA 1
ATOM 759 C C . ILE A 1 103 ? 0.318 -9.408 2.693 1.00 97.56 103 ILE A C 1
ATOM 761 O O . ILE A 1 103 ? 0.367 -10.463 3.337 1.00 97.56 103 ILE A O 1
ATOM 765 N N . ARG A 1 104 ? 0.929 -8.308 3.117 1.00 96.69 104 ARG A N 1
ATOM 766 C CA . ARG A 1 104 ? 1.462 -8.163 4.466 1.00 96.69 104 ARG A CA 1
ATOM 767 C C . ARG A 1 104 ? 0.510 -7.343 5.303 1.00 96.69 104 ARG A C 1
ATOM 769 O O . ARG A 1 104 ? 0.078 -6.293 4.846 1.00 96.69 104 ARG A O 1
ATOM 776 N N . GLN A 1 105 ? 0.248 -7.792 6.521 1.00 96.62 105 GLN A N 1
ATOM 777 C CA . GLN A 1 105 ? -0.378 -7.001 7.565 1.00 96.62 105 GLN A CA 1
ATOM 778 C C . GLN A 1 105 ? 0.687 -6.523 8.556 1.00 96.62 105 GLN A C 1
ATOM 780 O O . GLN A 1 105 ? 1.542 -7.302 8.969 1.00 96.62 105 GLN A O 1
ATOM 785 N N . LEU A 1 106 ? 0.604 -5.260 8.959 1.00 95.75 106 LEU A N 1
ATOM 786 C CA . LEU A 1 106 ? 1.396 -4.652 10.019 1.00 95.75 106 LEU A CA 1
ATOM 787 C C . LEU A 1 106 ? 0.466 -4.204 11.144 1.00 95.75 106 LEU A C 1
ATOM 789 O O . LEU A 1 106 ? -0.506 -3.495 10.889 1.00 95.75 106 LEU A O 1
ATOM 793 N N . GLN A 1 107 ? 0.779 -4.579 12.378 1.00 96.12 107 GLN A N 1
ATOM 794 C CA . GLN A 1 107 ? 0.217 -3.943 13.567 1.00 96.12 107 GLN A CA 1
ATOM 795 C C . GLN A 1 107 ? 1.135 -2.799 13.976 1.00 96.12 107 GLN A C 1
ATOM 797 O O . GLN A 1 107 ? 2.345 -2.992 14.108 1.00 96.12 107 GLN A O 1
ATOM 802 N N . LEU A 1 108 ? 0.562 -1.609 14.122 1.00 95.62 108 LEU A N 1
ATOM 803 C CA . LEU A 1 108 ? 1.296 -0.375 14.349 1.00 95.62 108 LEU A CA 1
ATOM 804 C C . LEU A 1 108 ? 0.865 0.267 15.666 1.00 95.62 108 LEU A C 1
ATOM 806 O O . LEU A 1 108 ? -0.324 0.287 15.975 1.00 95.62 108 LEU A O 1
ATOM 810 N N . SER A 1 109 ? 1.808 0.875 16.381 1.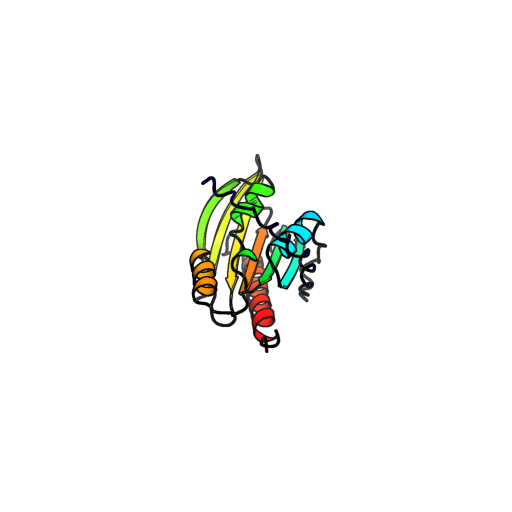00 95.12 109 SER A N 1
ATOM 811 C CA . SER A 1 109 ? 1.532 1.702 17.559 1.00 95.12 109 SER A CA 1
ATOM 812 C C . SER A 1 109 ? 2.124 3.108 17.404 1.00 95.12 109 SER A C 1
ATOM 814 O O . SER A 1 109 ? 3.102 3.321 16.679 1.00 95.12 109 SER A O 1
ATOM 816 N N . GLN A 1 110 ? 1.514 4.094 18.058 1.00 92.75 110 GLN A N 1
ATOM 817 C CA . GLN A 1 110 ? 2.033 5.454 18.203 1.00 92.75 110 GLN A CA 1
ATOM 818 C C . GLN A 1 110 ? 1.549 6.042 19.532 1.00 92.75 110 GLN A C 1
ATOM 820 O O . GLN A 1 110 ? 0.430 6.544 19.640 1.00 92.75 110 GLN A O 1
ATOM 825 N N . GLY A 1 111 ? 2.391 5.963 20.565 1.00 90.94 111 GLY A N 1
ATOM 826 C CA . GLY A 1 111 ? 1.960 6.267 21.931 1.00 90.94 111 GLY A CA 1
ATOM 827 C C . GLY A 1 111 ? 0.882 5.278 22.378 1.00 90.94 111 GLY A C 1
ATOM 828 O O . GLY A 1 111 ? 1.102 4.075 22.321 1.00 90.94 111 GLY A O 1
ATOM 829 N N . GLU A 1 112 ? -0.282 5.782 22.785 1.00 91.06 112 GLU A N 1
ATOM 830 C CA . GLU A 1 112 ? -1.443 4.958 23.171 1.00 91.06 112 GLU A CA 1
ATOM 831 C C . GLU A 1 112 ? -2.364 4.603 21.987 1.00 91.06 112 GLU A C 1
ATOM 833 O O . GLU A 1 112 ? -3.371 3.926 22.167 1.00 91.06 112 GLU A O 1
ATOM 838 N N . SER A 1 113 ? -2.062 5.086 20.776 1.00 93.75 113 SER A N 1
ATOM 839 C CA . SER A 1 113 ? -2.871 4.817 19.582 1.00 93.75 113 SER A CA 1
ATOM 840 C C . SER A 1 113 ? -2.372 3.582 18.840 1.00 93.75 113 SER A C 1
ATOM 842 O O . SER A 1 113 ? -1.176 3.452 18.580 1.00 93.75 113 SER A O 1
ATOM 844 N N . GLU A 1 114 ? -3.295 2.717 18.433 1.00 96.00 114 GLU A N 1
ATOM 845 C CA . GLU A 1 114 ? -3.020 1.539 17.609 1.00 96.00 114 GLU A CA 1
ATOM 846 C C . GLU A 1 114 ? -3.601 1.715 16.204 1.00 96.00 114 GLU A C 1
ATOM 848 O O . GLU A 1 114 ? -4.628 2.362 16.017 1.00 96.00 114 GLU A O 1
ATOM 853 N N . ALA A 1 115 ? -2.950 1.121 15.210 1.00 96.62 115 ALA A N 1
ATOM 854 C CA . ALA A 1 115 ? -3.372 1.141 13.816 1.00 96.62 115 ALA A CA 1
ATOM 855 C C . ALA A 1 115 ? -3.009 -0.175 13.127 1.00 96.62 115 ALA A C 1
ATOM 857 O O . ALA A 1 115 ? -2.177 -0.950 13.604 1.00 96.62 115 ALA A O 1
ATOM 858 N N . VAL A 1 116 ? -3.600 -0.409 11.960 1.00 97.12 116 VAL A N 1
ATOM 859 C CA . VAL A 1 116 ? -3.235 -1.533 11.097 1.00 97.12 116 VAL A CA 1
ATOM 860 C C . VAL A 1 116 ? -2.842 -1.018 9.723 1.00 97.12 116 VAL A C 1
ATOM 862 O O . VAL A 1 116 ? -3.465 -0.101 9.191 1.00 97.12 116 VAL A O 1
ATOM 865 N N . ALA A 1 117 ? -1.804 -1.599 9.133 1.00 96.94 117 ALA A N 1
ATOM 866 C CA . ALA A 1 117 ? -1.469 -1.352 7.741 1.00 96.94 117 ALA A CA 1
ATOM 867 C C . ALA A 1 117 ? -1.410 -2.648 6.940 1.00 96.94 117 ALA A C 1
ATOM 869 O O . ALA A 1 117 ? -1.122 -3.719 7.467 1.00 96.94 117 ALA A O 1
ATOM 870 N N . TYR A 1 118 ? -1.674 -2.531 5.648 1.00 97.31 118 TYR A N 1
ATOM 871 C CA . TYR A 1 118 ? -1.609 -3.603 4.679 1.00 97.31 118 TYR A CA 1
ATOM 872 C C . TYR A 1 118 ? -0.752 -3.164 3.511 1.00 97.31 118 TYR A C 1
ATOM 874 O O . TYR A 1 118 ? -0.944 -2.066 2.994 1.00 97.31 118 TYR A O 1
ATOM 882 N N . TYR A 1 119 ? 0.161 -4.014 3.058 1.00 96.75 119 TYR A N 1
ATOM 883 C CA . TYR A 1 119 ? 0.932 -3.714 1.862 1.00 96.75 119 TYR A CA 1
ATOM 884 C C . TYR A 1 119 ? 1.239 -4.937 1.016 1.00 96.75 119 TYR A C 1
ATOM 886 O O . TYR A 1 119 ? 1.276 -6.068 1.500 1.00 96.75 119 TYR A O 1
ATOM 894 N N . TRP A 1 120 ? 1.477 -4.698 -0.267 1.00 96.88 120 TRP A N 1
ATOM 895 C CA . TRP A 1 120 ? 1.963 -5.700 -1.207 1.00 96.88 120 TRP A CA 1
ATOM 896 C C . TRP A 1 120 ? 2.658 -5.033 -2.393 1.00 96.88 120 TRP A C 1
ATOM 898 O O . TRP A 1 120 ? 2.576 -3.819 -2.601 1.00 96.88 120 TRP A O 1
ATOM 908 N N . PHE A 1 121 ? 3.338 -5.859 -3.176 1.00 95.12 121 PHE A N 1
ATOM 909 C CA . PHE A 1 121 ? 3.920 -5.520 -4.463 1.00 95.12 121 PHE A CA 1
ATOM 910 C C . PHE A 1 121 ? 3.205 -6.322 -5.541 1.00 95.12 121 PHE A C 1
ATOM 912 O O . PHE A 1 121 ? 2.907 -7.506 -5.362 1.00 95.12 121 PHE A O 1
ATOM 919 N N . GLN A 1 122 ? 2.933 -5.680 -6.665 1.00 95.06 122 GLN A N 1
ATOM 920 C CA . GLN A 1 122 ? 2.192 -6.278 -7.759 1.00 95.06 122 GLN A CA 1
ATOM 921 C C . GLN A 1 122 ? 2.839 -5.937 -9.092 1.00 95.06 122 GLN A C 1
ATOM 923 O O . GLN A 1 122 ? 3.205 -4.787 -9.323 1.00 95.06 122 GLN A O 1
ATOM 928 N N . SER A 1 123 ? 2.962 -6.941 -9.946 1.00 93.19 123 SER A N 1
ATOM 929 C CA . SER A 1 123 ? 3.278 -6.809 -11.362 1.00 93.19 123 SER A CA 1
ATOM 930 C C . SER A 1 123 ? 2.051 -7.223 -12.190 1.00 93.19 123 SER A C 1
ATOM 932 O O . SER A 1 123 ? 0.981 -7.477 -11.618 1.00 93.19 123 SER A O 1
ATOM 934 N N . ALA A 1 124 ? 2.138 -7.226 -13.521 1.00 91.50 124 ALA A N 1
ATOM 935 C CA . ALA A 1 124 ? 0.996 -7.611 -14.349 1.00 91.50 124 ALA A CA 1
ATOM 936 C C . ALA A 1 124 ? 0.589 -9.073 -14.089 1.00 91.50 124 ALA A C 1
ATOM 938 O O . ALA A 1 124 ? -0.600 -9.395 -14.105 1.00 91.50 124 ALA A O 1
ATOM 939 N N . GLU A 1 125 ? 1.567 -9.927 -13.778 1.00 90.31 125 GLU A N 1
ATOM 940 C CA . GLU A 1 125 ? 1.386 -11.377 -13.669 1.00 90.31 125 GLU A CA 1
ATOM 941 C C . GLU A 1 125 ? 1.371 -11.909 -12.231 1.00 90.31 125 GLU A C 1
ATOM 943 O O . GLU A 1 125 ? 0.872 -13.008 -11.983 1.00 90.31 125 GLU A O 1
ATOM 948 N N . ARG A 1 126 ? 1.908 -11.161 -11.256 1.00 92.50 126 ARG A N 1
ATOM 949 C CA . ARG A 1 126 ? 2.073 -11.662 -9.880 1.00 92.50 126 ARG A CA 1
ATOM 950 C C . ARG A 1 126 ? 1.791 -10.627 -8.802 1.00 92.50 126 ARG A C 1
ATOM 952 O O . ARG A 1 126 ? 1.968 -9.428 -8.978 1.00 92.50 126 ARG A O 1
ATOM 959 N N . THR A 1 127 ? 1.386 -11.123 -7.636 1.00 96.06 127 THR A N 1
ATOM 960 C CA . THR A 1 127 ? 1.271 -10.361 -6.385 1.00 96.06 127 THR A CA 1
ATOM 961 C C . THR A 1 127 ? 2.134 -11.026 -5.316 1.00 96.06 127 THR A C 1
ATOM 963 O O . THR A 1 127 ? 2.130 -12.249 -5.193 1.00 96.06 127 THR A O 1
ATOM 966 N N . THR A 1 128 ? 2.885 -10.237 -4.552 1.00 94.88 128 THR A N 1
ATOM 967 C CA . THR A 1 128 ? 3.754 -10.720 -3.473 1.00 94.88 128 THR A CA 1
ATOM 968 C C . THR A 1 128 ? 3.762 -9.752 -2.297 1.00 94.88 128 THR A C 1
ATOM 970 O O . THR A 1 128 ? 3.685 -8.537 -2.465 1.00 94.88 128 THR A O 1
ATOM 973 N N . ASN A 1 129 ? 3.906 -10.283 -1.089 1.00 92.44 129 ASN A N 1
ATOM 974 C CA . ASN A 1 129 ? 4.145 -9.516 0.132 1.00 92.44 129 ASN A CA 1
ATOM 975 C C . ASN A 1 129 ? 5.630 -9.504 0.542 1.00 92.44 129 ASN A C 1
ATOM 977 O O . ASN A 1 129 ? 5.985 -8.960 1.590 1.00 92.44 129 ASN A O 1
ATOM 981 N N . GLU A 1 130 ? 6.495 -10.109 -0.274 1.00 89.69 130 GLU A N 1
ATOM 982 C CA . GLU A 1 130 ? 7.928 -10.230 -0.036 1.00 89.69 130 GLU A CA 1
ATOM 983 C C . GLU A 1 130 ? 8.698 -9.191 -0.853 1.00 89.69 130 GLU A C 1
ATOM 985 O O . GLU A 1 130 ? 8.786 -9.261 -2.081 1.00 89.69 130 GLU A O 1
ATOM 990 N N . TYR A 1 131 ? 9.331 -8.241 -0.164 1.00 84.69 131 TYR A N 1
ATOM 991 C CA . TYR A 1 131 ? 10.177 -7.240 -0.820 1.00 84.69 131 TYR A CA 1
ATOM 992 C C . TYR A 1 131 ? 11.403 -7.869 -1.504 1.00 84.69 131 TYR A C 1
ATOM 994 O O . TYR A 1 131 ? 11.861 -7.379 -2.534 1.00 84.69 131 TYR A O 1
ATOM 1002 N N . GLY A 1 132 ? 11.897 -9.003 -0.994 1.00 83.19 132 GLY A N 1
ATOM 1003 C CA . GLY A 1 132 ? 12.972 -9.763 -1.637 1.00 83.19 132 GLY A CA 1
ATOM 1004 C C . GLY A 1 132 ? 12.618 -10.193 -3.064 1.00 83.19 132 GLY A C 1
ATOM 1005 O O . GLY A 1 132 ? 13.432 -10.021 -3.964 1.00 83.19 132 GLY A O 1
ATOM 1006 N N . THR A 1 133 ? 11.386 -10.659 -3.306 1.00 82.19 133 THR A N 1
ATOM 1007 C CA . THR A 1 133 ? 10.909 -11.013 -4.657 1.00 82.19 133 THR A CA 1
ATOM 1008 C C . THR A 1 133 ? 10.973 -9.820 -5.608 1.00 82.19 133 THR A C 1
ATOM 1010 O O . THR A 1 133 ? 11.365 -9.970 -6.764 1.00 82.19 133 THR A O 1
ATOM 1013 N N . ARG A 1 134 ? 10.642 -8.622 -5.115 1.00 80.31 134 ARG A N 1
ATOM 1014 C CA . ARG A 1 134 ? 10.712 -7.380 -5.891 1.00 80.31 134 ARG A CA 1
ATOM 1015 C C . ARG A 1 134 ? 12.150 -6.977 -6.233 1.00 80.31 134 ARG A C 1
ATOM 1017 O O . ARG A 1 134 ? 12.387 -6.484 -7.338 1.00 80.31 134 ARG A O 1
ATOM 1024 N N . ILE A 1 135 ? 13.090 -7.168 -5.302 1.00 79.19 135 ILE A N 1
ATOM 1025 C CA . ILE A 1 135 ? 14.521 -6.930 -5.540 1.00 79.19 135 ILE A CA 1
ATOM 1026 C C . ILE A 1 135 ? 15.041 -7.902 -6.600 1.00 79.19 135 ILE A 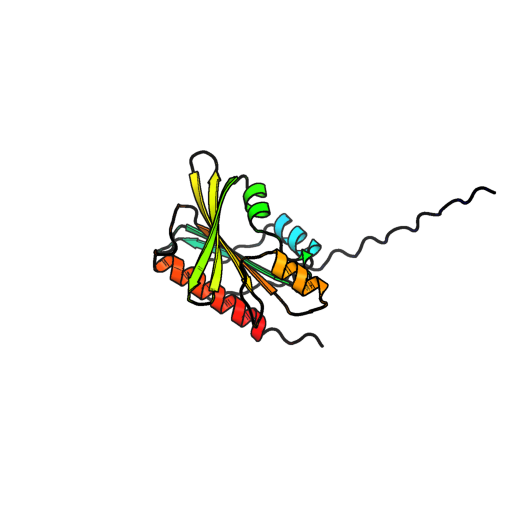C 1
ATOM 1028 O O . ILE A 1 135 ? 15.657 -7.454 -7.562 1.00 79.19 135 ILE A O 1
ATOM 1032 N N . TRP A 1 136 ? 14.767 -9.201 -6.448 1.00 79.75 136 TRP A N 1
ATOM 1033 C CA . TRP A 1 136 ? 15.223 -10.222 -7.394 1.00 79.75 136 TRP A CA 1
ATOM 1034 C C . TRP A 1 136 ? 14.715 -9.961 -8.809 1.00 79.75 136 TRP A C 1
ATOM 1036 O O . TRP A 1 136 ? 15.524 -9.943 -9.725 1.00 79.75 136 TRP A O 1
ATOM 1046 N N . ALA A 1 137 ? 13.433 -9.614 -8.970 1.00 77.19 137 ALA A N 1
ATOM 1047 C CA . ALA A 1 137 ? 12.882 -9.239 -10.273 1.00 77.19 137 ALA A CA 1
ATOM 1048 C C . ALA A 1 137 ? 13.708 -8.137 -10.965 1.00 77.19 137 ALA A C 1
ATOM 1050 O O . ALA A 1 137 ? 14.078 -8.264 -12.124 1.00 77.19 137 ALA A O 1
ATOM 1051 N N . ALA A 1 138 ? 14.088 -7.084 -10.238 1.00 74.19 138 ALA A N 1
ATOM 1052 C CA . ALA A 1 138 ? 14.911 -6.023 -10.818 1.00 74.19 138 ALA A CA 1
ATOM 1053 C C . ALA A 1 138 ? 16.357 -6.444 -11.121 1.00 74.19 138 ALA A C 1
ATOM 1055 O O . ALA A 1 138 ? 16.971 -5.888 -12.029 1.00 74.19 138 ALA A O 1
ATOM 1056 N N . LEU A 1 139 ? 16.932 -7.355 -10.328 1.00 76.44 139 LEU A N 1
ATOM 1057 C CA . LEU A 1 139 ? 18.302 -7.838 -10.526 1.00 76.44 139 LEU A CA 1
ATOM 1058 C C . LEU A 1 139 ? 18.406 -8.825 -11.690 1.00 76.44 139 LEU A C 1
ATOM 1060 O O . LEU A 1 139 ? 19.418 -8.815 -12.386 1.00 76.44 139 LEU A O 1
ATOM 1064 N N . ASP A 1 140 ? 17.353 -9.603 -11.940 1.00 78.19 140 ASP A N 1
ATOM 1065 C CA . ASP A 1 140 ? 17.258 -10.536 -13.068 1.00 78.19 140 ASP A CA 1
ATOM 1066 C C . ASP A 1 140 ? 17.111 -9.815 -14.423 1.00 78.19 140 ASP A C 1
ATOM 1068 O O . ASP A 1 140 ? 17.028 -10.450 -15.472 1.00 78.19 140 ASP A O 1
ATOM 1072 N N . GLY A 1 141 ? 17.118 -8.476 -14.414 1.00 67.12 141 GLY A N 1
ATOM 1073 C CA . GLY A 1 141 ? 17.005 -7.647 -15.607 1.00 67.12 141 GLY A CA 1
ATOM 1074 C C . GLY A 1 141 ? 15.582 -7.555 -16.146 1.00 67.12 141 GLY A C 1
ATOM 1075 O O . GLY A 1 141 ? 15.412 -7.095 -17.271 1.00 67.12 141 GLY A O 1
ATOM 1076 N N . ASP A 1 142 ? 14.581 -7.970 -15.364 1.00 66.44 142 ASP A N 1
ATOM 1077 C CA . ASP A 1 142 ? 13.172 -7.869 -15.724 1.00 66.44 142 ASP A CA 1
ATOM 1078 C C . ASP A 1 142 ? 12.727 -6.395 -15.652 1.00 66.44 142 ASP A C 1
ATOM 1080 O O . ASP A 1 142 ? 12.686 -5.810 -14.559 1.00 66.44 142 ASP A O 1
ATOM 1084 N N . PRO A 1 143 ? 12.424 -5.749 -16.795 1.00 69.69 143 PRO A N 1
ATOM 1085 C CA . PRO A 1 143 ? 11.995 -4.360 -16.815 1.00 69.69 143 PRO A CA 1
ATOM 1086 C C . PRO A 1 143 ? 10.517 -4.205 -16.428 1.00 69.69 143 PRO A C 1
ATOM 1088 O O . PRO A 1 143 ? 10.006 -3.083 -16.513 1.00 69.69 143 PRO A O 1
ATOM 1091 N N . GLU A 1 144 ? 9.826 -5.290 -16.043 1.00 82.88 144 GLU A N 1
ATOM 1092 C CA . GLU A 1 144 ? 8.401 -5.269 -15.727 1.00 82.88 144 GLU A CA 1
ATOM 1093 C C . GLU A 1 144 ? 8.089 -4.155 -14.711 1.00 82.88 144 GLU A C 1
ATOM 1095 O O . GLU A 1 144 ? 8.766 -4.019 -13.681 1.00 82.88 144 GLU A O 1
ATOM 1100 N N . PRO A 1 145 ? 7.085 -3.302 -14.982 1.00 88.94 145 PRO A N 1
ATOM 1101 C CA . PRO A 1 145 ? 6.649 -2.320 -14.010 1.00 88.94 145 PRO A CA 1
ATOM 1102 C C . PRO A 1 145 ? 6.049 -3.027 -12.794 1.00 88.94 145 PRO A C 1
ATOM 1104 O O . PRO A 1 145 ? 5.365 -4.042 -12.898 1.00 88.94 145 PRO A O 1
ATOM 1107 N N . TRP A 1 146 ? 6.266 -2.441 -11.622 1.00 92.62 146 TRP A N 1
ATOM 1108 C CA . TRP A 1 146 ? 5.635 -2.880 -10.386 1.00 92.62 146 TRP A CA 1
ATOM 1109 C C . TRP A 1 146 ? 4.857 -1.740 -9.765 1.00 92.62 146 TRP A C 1
ATOM 1111 O O . TRP A 1 146 ? 5.285 -0.590 -9.851 1.00 92.62 146 TRP A O 1
ATOM 1121 N N . VAL A 1 147 ? 3.790 -2.065 -9.045 1.00 94.19 147 VAL A N 1
ATOM 1122 C CA . VAL A 1 147 ? 3.092 -1.162 -8.132 1.00 94.19 147 VAL A CA 1
ATOM 1123 C C . VAL A 1 147 ? 3.260 -1.686 -6.711 1.00 94.19 147 VAL A C 1
ATOM 1125 O O . VAL A 1 147 ? 2.925 -2.831 -6.414 1.00 94.19 147 VAL A O 1
ATOM 1128 N N . MET A 1 148 ? 3.767 -0.839 -5.820 1.00 94.88 148 MET A N 1
ATOM 1129 C CA . MET A 1 148 ? 3.625 -1.031 -4.382 1.00 94.88 148 MET A CA 1
ATOM 1130 C C . MET A 1 148 ? 2.313 -0.393 -3.950 1.00 94.88 148 MET A C 1
ATOM 1132 O O . MET A 1 148 ? 2.085 0.784 -4.237 1.00 94.88 148 MET A O 1
ATOM 1136 N N . VAL A 1 149 ? 1.487 -1.147 -3.235 1.00 96.44 149 VAL A N 1
ATOM 1137 C CA . VAL A 1 149 ? 0.278 -0.632 -2.591 1.00 96.44 149 VAL A CA 1
ATOM 1138 C C . VAL A 1 149 ? 0.476 -0.686 -1.086 1.00 96.44 149 VAL A C 1
ATOM 1140 O O . VAL A 1 149 ? 0.918 -1.706 -0.561 1.00 96.44 149 VAL A O 1
ATOM 1143 N N . SER A 1 150 ? 0.158 0.407 -0.398 1.00 96.31 150 SER A N 1
ATOM 1144 C CA . SER A 1 150 ? 0.149 0.488 1.061 1.00 96.31 150 SER A CA 1
ATOM 1145 C C . SER A 1 150 ? -1.138 1.159 1.525 1.00 96.31 150 SER A C 1
ATOM 1147 O O . SER A 1 150 ? -1.493 2.229 1.033 1.00 96.31 150 SER A O 1
ATOM 1149 N N . VAL A 1 151 ? -1.843 0.527 2.456 1.00 97.12 151 VAL A N 1
ATOM 1150 C CA . VAL A 1 151 ? -3.070 1.032 3.075 1.00 97.12 151 VAL A CA 1
ATOM 1151 C C . VAL A 1 151 ? -2.848 1.065 4.572 1.00 97.12 151 VAL A C 1
ATOM 1153 O O . VAL A 1 151 ? -2.516 0.038 5.147 1.00 97.12 151 VAL A O 1
ATOM 1156 N N . ILE A 1 152 ? -3.052 2.208 5.213 1.00 96.50 152 ILE A N 1
ATOM 1157 C CA . ILE A 1 152 ? -3.096 2.319 6.672 1.00 96.50 152 ILE A CA 1
ATOM 1158 C C . ILE A 1 152 ? -4.512 2.675 7.105 1.00 96.50 152 ILE A C 1
ATOM 1160 O O . ILE A 1 152 ? -5.143 3.520 6.476 1.00 96.50 152 ILE A O 1
ATOM 1164 N N . VAL A 1 153 ? -4.983 2.035 8.170 1.00 97.50 153 VAL A N 1
ATOM 1165 C CA . VAL A 1 153 ? -6.220 2.350 8.886 1.00 97.50 153 VAL A CA 1
ATOM 1166 C C . VAL A 1 153 ? -5.823 2.825 10.280 1.00 97.50 153 VAL A C 1
ATOM 1168 O O . VAL A 1 153 ? -5.045 2.154 10.960 1.00 97.50 153 VAL A O 1
ATOM 1171 N N . ASP A 1 154 ? -6.322 3.989 10.687 1.00 96.19 154 ASP A N 1
ATOM 1172 C CA . ASP A 1 154 ? -5.938 4.684 11.923 1.00 96.19 154 ASP A CA 1
ATOM 1173 C C . ASP A 1 154 ? -6.492 4.031 13.198 1.00 96.19 154 ASP A C 1
ATOM 1175 O O . ASP A 1 154 ? -6.199 4.488 14.301 1.00 96.19 154 ASP A O 1
ATOM 1179 N N . GLU A 1 155 ? -7.241 2.943 13.048 1.00 94.62 155 GLU A N 1
ATOM 1180 C CA . GLU A 1 155 ? -7.736 2.105 14.125 1.00 94.62 155 GLU A CA 1
ATOM 1181 C C . GLU A 1 155 ? -7.465 0.612 13.845 1.00 94.62 155 GLU A C 1
ATOM 1183 O O . GLU A 1 155 ? -7.371 0.202 12.680 1.00 94.62 155 GLU A O 1
ATOM 1188 N N . PRO A 1 156 ? -7.369 -0.241 14.882 1.00 93.62 156 PRO A N 1
ATOM 1189 C CA . PRO A 1 156 ? -7.235 -1.680 14.696 1.00 93.62 156 PRO A CA 1
ATOM 1190 C C . PRO A 1 156 ? -8.440 -2.265 13.956 1.00 93.62 156 PRO A C 1
ATOM 1192 O O . PRO A 1 156 ? -9.583 -2.140 14.398 1.00 93.62 156 PRO A O 1
ATOM 1195 N N . ARG A 1 157 ? -8.179 -2.958 12.846 1.00 94.62 157 ARG A N 1
ATOM 1196 C CA . ARG A 1 157 ? -9.174 -3.726 12.085 1.00 94.62 157 ARG A CA 1
ATOM 1197 C C . ARG A 1 157 ? -8.581 -5.036 11.582 1.00 94.62 157 ARG A C 1
ATOM 1199 O O . ARG A 1 157 ? -7.364 -5.214 11.559 1.00 94.62 157 ARG A O 1
ATOM 1206 N N . THR A 1 158 ? -9.450 -5.965 11.195 1.00 93.19 158 THR A N 1
ATOM 1207 C CA . THR A 1 158 ? -9.061 -7.283 10.675 1.00 93.19 158 THR A CA 1
ATOM 1208 C C . THR A 1 158 ? -9.520 -7.447 9.232 1.00 93.19 158 THR A C 1
ATOM 1210 O O . THR A 1 158 ? -10.454 -6.788 8.785 1.00 93.19 158 THR A O 1
ATOM 1213 N N . LEU A 1 159 ? -8.894 -8.366 8.493 1.00 94.12 159 LEU A N 1
ATOM 1214 C CA . LEU A 1 159 ? -9.286 -8.667 7.109 1.00 94.12 159 LEU A CA 1
ATOM 1215 C C . LEU A 1 159 ? -10.678 -9.297 6.965 1.00 94.12 159 LEU A C 1
ATOM 1217 O O . LEU A 1 159 ? -11.195 -9.372 5.849 1.00 94.12 159 LEU A O 1
ATOM 1221 N N . ASP A 1 160 ? -11.275 -9.742 8.069 1.00 95.44 160 ASP A N 1
ATOM 1222 C CA . ASP A 1 160 ? -12.641 -10.262 8.087 1.00 95.44 160 ASP A CA 1
ATOM 1223 C C . ASP A 1 160 ? -13.692 -9.139 8.035 1.00 95.44 160 ASP A C 1
ATOM 1225 O O . ASP A 1 160 ? -14.854 -9.419 7.752 1.00 95.44 160 ASP A O 1
ATOM 1229 N N . ASP A 1 161 ? -13.294 -7.876 8.251 1.00 97.50 161 ASP A N 1
ATOM 1230 C CA . ASP A 1 161 ? -14.123 -6.683 8.038 1.00 97.50 161 ASP A CA 1
ATOM 1231 C C . ASP A 1 161 ? -14.441 -6.530 6.531 1.00 97.50 161 ASP A C 1
ATOM 1233 O O . ASP A 1 161 ? -13.536 -6.247 5.730 1.00 97.50 161 ASP A O 1
ATOM 1237 N N . PRO A 1 162 ? -15.708 -6.718 6.097 1.00 97.94 162 PRO A N 1
ATOM 1238 C CA . PRO A 1 162 ? -16.028 -6.730 4.671 1.00 97.94 162 PRO A CA 1
ATOM 1239 C C . PRO A 1 162 ? -15.778 -5.386 3.963 1.00 97.94 162 PRO A C 1
ATOM 1241 O O . PRO A 1 162 ? -15.209 -5.411 2.867 1.00 97.94 162 PRO A O 1
ATOM 1244 N N . PRO A 1 163 ? -16.146 -4.216 4.529 1.00 97.81 163 PRO A N 1
ATOM 1245 C CA . PRO A 1 163 ? -15.739 -2.920 3.991 1.00 97.81 163 PRO A CA 1
ATOM 1246 C C . PRO A 1 163 ? -14.234 -2.755 3.757 1.00 97.81 163 PRO A C 1
ATOM 1248 O O . PRO A 1 163 ? -13.836 -2.326 2.668 1.00 97.81 163 PRO A O 1
ATOM 1251 N N . LEU A 1 164 ? -13.398 -3.111 4.737 1.00 98.00 164 LEU A N 1
ATOM 1252 C CA . LEU A 1 164 ? -11.942 -3.018 4.602 1.00 98.00 164 LEU A CA 1
ATOM 1253 C C . LEU A 1 164 ? -11.432 -3.969 3.517 1.00 98.00 164 LEU A C 1
ATOM 1255 O O . LEU A 1 164 ? -10.692 -3.561 2.619 1.00 98.00 164 LEU A O 1
ATOM 1259 N N . ARG A 1 165 ? -11.887 -5.225 3.531 1.00 98.25 165 ARG A N 1
ATOM 1260 C CA . ARG A 1 165 ? -11.525 -6.211 2.507 1.00 98.25 165 ARG A CA 1
ATOM 1261 C C . ARG A 1 165 ? -11.905 -5.745 1.101 1.00 98.25 165 ARG A C 1
ATOM 1263 O O . ARG A 1 165 ? -11.122 -5.908 0.165 1.00 98.25 165 ARG A O 1
ATOM 1270 N N . ALA A 1 166 ? -13.078 -5.132 0.947 1.00 97.94 166 ALA A N 1
ATOM 1271 C CA . ALA A 1 166 ? -13.528 -4.577 -0.323 1.00 97.94 166 ALA A CA 1
ATOM 1272 C C . ALA A 1 166 ? -12.640 -3.414 -0.796 1.00 97.94 166 ALA A C 1
ATOM 1274 O O . ALA A 1 166 ? -12.337 -3.343 -1.987 1.00 97.94 166 ALA A O 1
ATOM 1275 N N . LEU A 1 167 ? -12.200 -2.526 0.103 1.00 98.00 167 LEU A N 1
ATOM 1276 C CA . LEU A 1 167 ? -11.248 -1.456 -0.225 1.00 98.00 167 LEU A CA 1
ATOM 1277 C C . LEU A 1 167 ? -9.920 -2.033 -0.739 1.00 98.00 167 LEU A C 1
ATOM 1279 O O . LEU A 1 167 ? -9.448 -1.633 -1.804 1.00 98.00 167 LEU A O 1
ATOM 1283 N N . LEU A 1 168 ? -9.352 -3.014 -0.033 1.00 98.25 168 LEU A N 1
ATOM 1284 C CA . LEU A 1 168 ? -8.090 -3.653 -0.423 1.00 98.25 168 LEU A CA 1
ATOM 1285 C C . LEU A 1 168 ? -8.198 -4.35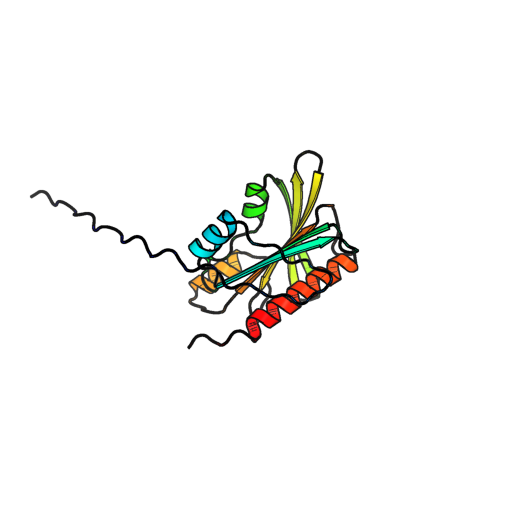9 -1.785 1.00 98.25 168 LEU A C 1
ATOM 1287 O O . LEU A 1 168 ? -7.303 -4.231 -2.620 1.00 98.25 168 LEU A O 1
ATOM 1291 N N . LEU A 1 169 ? -9.314 -5.047 -2.053 1.00 98.12 169 LEU A N 1
ATOM 1292 C CA . LEU A 1 169 ? -9.570 -5.687 -3.350 1.00 98.12 169 LEU A CA 1
ATOM 1293 C C . LEU A 1 169 ? -9.718 -4.667 -4.489 1.00 98.12 169 LEU A C 1
ATOM 1295 O O . LEU A 1 169 ? -9.209 -4.899 -5.586 1.00 98.12 169 LEU A O 1
ATOM 1299 N N . ARG A 1 170 ? -10.369 -3.520 -4.249 1.00 97.56 170 ARG A N 1
ATOM 1300 C CA . ARG A 1 170 ? -10.447 -2.439 -5.249 1.00 97.56 170 ARG A CA 1
ATOM 1301 C C . ARG A 1 170 ? -9.074 -1.839 -5.537 1.00 97.56 170 ARG A C 1
ATOM 1303 O O . ARG A 1 170 ? -8.759 -1.609 -6.705 1.00 97.56 170 ARG A O 1
ATOM 1310 N N . ALA A 1 171 ? -8.250 -1.643 -4.507 1.00 97.94 171 ALA A N 1
ATOM 1311 C CA . ALA A 1 171 ? -6.878 -1.170 -4.659 1.00 97.94 171 ALA A CA 1
ATOM 1312 C C . ALA A 1 171 ? -6.018 -2.165 -5.463 1.00 97.94 171 ALA A C 1
ATOM 1314 O O . ALA A 1 171 ? -5.308 -1.756 -6.379 1.00 97.94 171 ALA A O 1
ATOM 1315 N N . HIS A 1 172 ? -6.143 -3.471 -5.197 1.00 97.81 172 HIS A N 1
ATOM 1316 C CA . HIS A 1 172 ? -5.476 -4.534 -5.966 1.00 97.81 172 HIS A CA 1
ATOM 1317 C C . HIS A 1 172 ? -5.896 -4.537 -7.443 1.00 97.81 172 HIS A C 1
ATOM 1319 O O . HIS A 1 172 ? -5.052 -4.524 -8.344 1.00 97.81 172 HIS A O 1
ATOM 1325 N N . ALA A 1 173 ? -7.202 -4.454 -7.708 1.00 96.62 173 ALA A N 1
ATOM 1326 C CA . ALA A 1 173 ? -7.728 -4.389 -9.068 1.00 96.62 173 ALA A CA 1
ATOM 1327 C C . ALA A 1 173 ? -7.283 -3.115 -9.808 1.00 96.62 173 ALA A C 1
ATOM 1329 O O . ALA A 1 173 ? -7.048 -3.146 -11.017 1.00 96.62 173 ALA A O 1
ATOM 1330 N N . HIS A 1 174 ? -7.166 -1.987 -9.103 1.00 96.12 174 HIS A N 1
ATOM 1331 C CA . HIS A 1 174 ? -6.659 -0.747 -9.683 1.00 96.12 174 HIS A CA 1
ATOM 1332 C C . HIS A 1 174 ? -5.168 -0.851 -10.022 1.00 96.12 174 HIS A C 1
ATOM 1334 O O . HIS A 1 174 ? -4.787 -0.512 -11.140 1.00 96.12 174 HIS A O 1
ATOM 1340 N N . ALA A 1 175 ? -4.347 -1.396 -9.118 1.00 95.81 175 ALA A N 1
ATOM 1341 C CA . ALA A 1 175 ? -2.936 -1.660 -9.387 1.00 95.81 175 ALA A CA 1
ATOM 1342 C C . ALA A 1 175 ? -2.754 -2.544 -10.633 1.00 95.81 175 ALA A C 1
ATOM 1344 O O . ALA A 1 175 ? -1.925 -2.232 -11.483 1.00 95.81 175 ALA A O 1
ATOM 1345 N N . HIS A 1 176 ? -3.589 -3.576 -10.805 1.00 95.31 176 HIS A N 1
ATOM 1346 C CA . HIS A 1 176 ? -3.562 -4.410 -12.010 1.00 95.31 176 HIS A CA 1
ATOM 1347 C C . HIS A 1 176 ? -3.839 -3.589 -13.275 1.00 95.31 176 HIS A C 1
ATOM 1349 O O . HIS A 1 176 ? -3.077 -3.669 -14.232 1.00 95.31 176 HIS A O 1
ATOM 1355 N N . ARG A 1 177 ? -4.876 -2.737 -13.265 1.00 93.19 177 ARG A N 1
ATOM 1356 C CA . ARG A 1 177 ? -5.194 -1.869 -14.410 1.00 93.19 177 ARG A CA 1
ATOM 1357 C C . ARG A 1 177 ? -4.051 -0.921 -14.764 1.00 93.19 177 ARG A C 1
ATOM 1359 O O . ARG A 1 177 ? -3.789 -0.736 -15.948 1.00 93.19 177 ARG A O 1
ATOM 1366 N N . LEU A 1 178 ? -3.364 -0.346 -13.774 1.00 91.56 178 LEU A N 1
ATOM 1367 C CA . LEU A 1 178 ? -2.190 0.506 -14.018 1.00 91.56 178 LEU A CA 1
ATOM 1368 C C . LEU A 1 178 ? -1.084 -0.252 -14.757 1.00 91.56 178 LEU A C 1
ATOM 1370 O O . LEU A 1 178 ? -0.436 0.301 -15.639 1.00 91.56 178 LEU A O 1
ATOM 1374 N N . LEU A 1 179 ? -0.901 -1.525 -14.414 1.00 91.06 179 LEU A N 1
ATOM 1375 C CA . LEU A 1 179 ? 0.145 -2.381 -14.964 1.00 91.06 179 LEU A CA 1
ATOM 1376 C C . LEU A 1 179 ? -0.200 -2.924 -16.356 1.00 91.06 179 LEU A C 1
ATOM 1378 O O . LEU A 1 179 ? 0.701 -3.119 -17.162 1.00 91.06 179 LEU A O 1
ATOM 1382 N N . THR A 1 180 ? -1.484 -3.120 -16.665 1.00 87.56 180 THR A N 1
ATOM 1383 C CA . THR A 1 180 ? -1.931 -3.634 -17.973 1.00 87.56 180 THR A CA 1
ATOM 1384 C C . THR A 1 180 ? -2.253 -2.547 -18.997 1.00 87.56 180 THR A C 1
ATOM 1386 O O . THR A 1 180 ? -2.303 -2.833 -20.189 1.00 87.56 180 THR A O 1
ATOM 1389 N N . LEU A 1 181 ? -2.541 -1.317 -18.554 1.00 77.06 181 LEU A N 1
ATOM 1390 C CA . LEU A 1 181 ? -2.864 -0.183 -19.434 1.00 77.06 181 LEU A CA 1
ATOM 1391 C C . LEU A 1 181 ? -1.658 0.720 -19.715 1.00 77.06 181 LEU A C 1
ATOM 1393 O O . LEU A 1 181 ? -1.741 1.580 -20.593 1.00 77.06 181 LEU A O 1
ATOM 1397 N N . ALA A 1 182 ? -0.552 0.553 -18.987 1.00 59.72 182 ALA A N 1
ATOM 1398 C CA . ALA A 1 182 ? 0.681 1.254 -19.302 1.00 59.72 182 ALA A CA 1
ATOM 1399 C C . ALA A 1 182 ? 1.193 0.784 -20.678 1.00 59.72 182 ALA A C 1
ATOM 1401 O O . ALA A 1 182 ? 1.286 -0.424 -20.904 1.00 59.72 182 ALA A O 1
ATOM 1402 N N . PRO A 1 183 ? 1.522 1.698 -21.610 1.00 48.78 183 PRO A N 1
ATOM 1403 C CA . PRO A 1 183 ? 2.158 1.300 -22.857 1.00 48.78 183 PRO A CA 1
ATOM 1404 C C . PRO A 1 183 ? 3.460 0.567 -22.525 1.00 48.78 183 PRO A C 1
ATOM 1406 O O . PRO A 1 183 ? 4.234 1.034 -21.684 1.00 48.78 183 PRO A O 1
ATOM 1409 N N . SER A 1 184 ? 3.691 -0.581 -23.165 1.00 44.41 184 SER A N 1
ATOM 1410 C CA . SER A 1 184 ? 4.974 -1.278 -23.075 1.00 44.41 184 SER A CA 1
ATOM 1411 C C . SER A 1 184 ? 6.098 -0.283 -23.384 1.00 44.41 184 SER A C 1
ATOM 1413 O O . SER A 1 184 ? 5.953 0.500 -24.332 1.00 44.41 184 SER A O 1
ATOM 1415 N N . PRO A 1 185 ? 7.193 -0.255 -22.601 1.00 45.50 185 PRO A N 1
ATOM 1416 C CA . PRO A 1 185 ? 8.353 0.524 -23.003 1.00 45.50 185 PRO A CA 1
ATOM 1417 C C . PRO A 1 185 ? 8.815 0.041 -24.394 1.00 45.50 185 PRO A C 1
ATOM 1419 O O . PRO A 1 185 ? 8.711 -1.159 -24.666 1.00 45.50 185 PRO A O 1
ATOM 1422 N N . PRO A 1 186 ? 9.238 0.960 -25.281 1.00 39.66 186 PRO A N 1
ATOM 1423 C CA . PRO A 1 186 ? 9.725 0.614 -26.615 1.00 39.66 186 PRO A CA 1
ATOM 1424 C C . PRO A 1 186 ? 10.988 -0.252 -26.574 1.00 39.66 186 PRO A C 1
ATOM 1426 O O . PRO A 1 186 ? 11.761 -0.134 -25.594 1.00 39.66 186 PRO A O 1
#

Foldseek 3Di:
DDDDDDDDPPPDPPQADFAAEDDDPDPQWAWDDDDPVRRSQLSVQAFNYKTKTWGDDLLATWMKIKTKAQRLSNDDQCCVVCVVVQKHFPDKDWDALDVQAIKIKTWIDHPPWTKIKIKWKDFLVHIGHDSVVSNVCSVVVNSTMMMIMMIMHRHDDDSVSVVNSVVVVSVVVSRNCVNVVPPDDD

pLDDT: mean 85.64, std 14.96, range [39.66, 98.25]